Protein AF-A0A7S1WZY7-F1 (afdb_monomer)

Nearest PDB structures (foldseek):
  3mkq-assembly1_E  TM=3.659E-01  e=2.040E-01  Saccharomyces cerevisiae YJM789
  3mkq-assembly1_C  TM=3.667E-01  e=2.817E-01  Saccharomyces cerevisiae YJM789
  6rns-assembly1_B  TM=2.692E-01  e=1.958E+00  Homo sapiens
  6fvb-assembly1_A  TM=2.439E-01  e=3.407E+00  Saccharomyces cerevisiae S288C
  6rnq-assembly1_B  TM=2.725E-01  e=7.819E+00  Homo sapiens

Foldseek 3Di:
DQLVVLLVVLVVCVVVCVVDDLDPCQQVSLLSNLLSLLDPDRPPPDDDDDDDDDDDDDDPPDDPCPDNVNSLVVNLVSLDVQDDPPDDGSYDLVSQCVSCVVSVPLSSNLVSCVSVLVLVVNLVSCVVVVPLVVLLVSCLVQVDVVVVHNLVSLLVNLLSLLPDQDPPCLVSNLVSLVSCLVRVSDDLVSSCVSNVVHPNPDVVSNVVSCVVSVVVVVVVVVVVVVVVVVVVVVVVVVVVVVVVD

Sequence (245 aa):
DRPLALMLLCEFILNSSTSSHRTASEPLLYHTLMDLYLARELKDAAGPGNQNSEAVGASAAAMPGSSEATRREKALALLKSGWPTGEEPRYDSEHMLVLCRMNSFQAGLVFLYEQKRLYREVLGLYMAAEDYSGLIDACVRLGDASLGGDPQMWTEVLAYFAERPGSGCTTQLKEVLEHIEAGNLLPPLVVLQTLAKNPELKMGIVKDYIGRQLATSNASIQADRESIAKYQTETSKMRAEVAEL

pLDDT: mean 74.47, std 15.57, range [26.86, 94.75]

Structure (mmCIF, N/CA/C/O backbone):
data_AF-A0A7S1WZY7-F1
#
_entry.id   AF-A0A7S1WZY7-F1
#
loop_
_atom_site.group_PDB
_atom_site.id
_atom_site.type_symbol
_atom_site.label_atom_id
_atom_site.label_alt_id
_atom_site.label_comp_id
_atom_site.label_asym_id
_atom_site.label_entity_id
_atom_site.label_seq_id
_atom_site.pdbx_PDB_ins_code
_atom_site.Cartn_x
_atom_site.Cartn_y
_atom_site.Cartn_z
_atom_site.occupancy
_atom_site.B_iso_or_equiv
_atom_site.auth_seq_id
_atom_site.auth_comp_id
_atom_site.auth_asym_id
_atom_site.auth_atom_id
_atom_site.pdbx_PDB_model_num
ATOM 1 N N . ASP A 1 1 ? 20.918 6.336 -38.214 1.00 51.03 1 ASP A N 1
ATOM 2 C CA . ASP A 1 1 ? 21.768 5.622 -37.235 1.00 51.03 1 ASP A CA 1
ATOM 3 C C . ASP A 1 1 ? 22.504 6.577 -36.295 1.00 51.03 1 ASP A C 1
ATOM 5 O O . ASP A 1 1 ? 23.721 6.671 -36.359 1.00 51.03 1 ASP A O 1
ATOM 9 N N . ARG A 1 2 ? 21.756 7.336 -35.471 1.00 63.62 2 ARG A N 1
ATOM 10 C CA . ARG A 1 2 ? 22.274 8.147 -34.345 1.00 63.62 2 ARG A CA 1
ATOM 11 C C . ARG A 1 2 ? 21.205 8.275 -33.243 1.00 63.62 2 ARG A C 1
ATOM 13 O O . ARG A 1 2 ? 20.602 9.346 -33.118 1.00 63.62 2 ARG A O 1
ATOM 20 N N . PRO A 1 3 ? 20.876 7.203 -32.500 1.00 64.62 3 PRO A N 1
ATOM 21 C CA . PRO A 1 3 ? 19.849 7.234 -31.457 1.00 64.62 3 PRO A CA 1
ATOM 22 C C . PRO A 1 3 ? 20.111 8.290 -30.371 1.00 64.62 3 PRO A C 1
ATOM 24 O O . PRO A 1 3 ? 19.154 8.880 -29.877 1.00 64.62 3 PRO A O 1
ATOM 27 N N . LEU A 1 4 ? 21.371 8.625 -30.061 1.00 67.25 4 LEU A N 1
ATOM 28 C CA . LEU A 1 4 ? 21.688 9.720 -29.133 1.00 67.25 4 LEU A CA 1
ATOM 29 C C . LEU A 1 4 ? 21.305 11.106 -29.677 1.00 67.25 4 LEU A C 1
ATOM 31 O O . LEU A 1 4 ? 20.809 11.950 -28.933 1.00 67.25 4 LEU A O 1
ATOM 35 N N . ALA A 1 5 ? 21.504 11.345 -30.976 1.00 68.50 5 ALA A N 1
ATOM 36 C CA . ALA A 1 5 ? 21.117 12.607 -31.607 1.00 68.50 5 ALA A CA 1
ATOM 37 C C . ALA A 1 5 ? 19.591 12.743 -31.689 1.00 68.50 5 ALA A C 1
ATOM 39 O O . ALA A 1 5 ? 19.066 13.835 -31.492 1.00 68.50 5 ALA A O 1
ATOM 40 N N . LEU A 1 6 ? 18.888 11.630 -31.932 1.00 71.00 6 LEU A N 1
ATOM 41 C CA . LEU A 1 6 ? 17.429 11.587 -31.908 1.00 71.00 6 LEU A CA 1
ATOM 42 C C . LEU A 1 6 ? 16.892 11.841 -30.492 1.00 71.00 6 LEU A C 1
ATOM 44 O O . LEU A 1 6 ? 16.000 12.660 -30.332 1.00 71.00 6 LEU A O 1
ATOM 48 N N . MET A 1 7 ? 17.492 11.232 -29.464 1.00 72.06 7 MET A N 1
ATOM 49 C CA . MET A 1 7 ? 17.144 11.464 -28.057 1.00 72.06 7 MET A CA 1
ATOM 50 C C . MET A 1 7 ? 17.287 12.944 -27.667 1.00 72.06 7 MET A C 1
ATOM 52 O O . MET A 1 7 ? 16.350 13.525 -27.128 1.00 72.06 7 MET A O 1
ATOM 56 N N . LEU A 1 8 ? 18.418 13.580 -27.996 1.00 71.19 8 LEU A N 1
ATOM 57 C CA . LEU A 1 8 ? 18.648 15.005 -27.715 1.00 71.19 8 LEU A CA 1
ATOM 58 C C . LEU A 1 8 ? 17.713 15.922 -28.512 1.00 71.19 8 LEU A C 1
ATOM 60 O O . LEU A 1 8 ? 17.270 16.946 -27.999 1.00 71.19 8 LEU A O 1
ATOM 64 N N . LEU A 1 9 ? 17.393 15.557 -29.755 1.00 72.88 9 LEU A N 1
ATOM 65 C CA . LEU A 1 9 ? 16.431 16.287 -30.575 1.00 72.88 9 LEU A CA 1
ATOM 66 C C . LEU A 1 9 ? 15.020 16.188 -29.983 1.00 72.88 9 LEU A C 1
ATOM 68 O O . LEU A 1 9 ? 14.328 17.196 -29.900 1.00 72.88 9 LEU A O 1
ATOM 72 N N . CYS A 1 10 ? 14.612 15.008 -29.516 1.00 68.88 10 CYS A N 1
ATOM 73 C CA . CYS A 1 10 ? 13.329 14.814 -28.851 1.00 68.88 10 CYS A CA 1
ATOM 74 C C . CYS A 1 10 ? 13.249 15.573 -27.516 1.00 68.88 10 CYS A C 1
ATOM 76 O O . CYS A 1 10 ? 12.241 16.230 -27.262 1.00 68.88 10 CYS A O 1
ATOM 78 N N . GLU A 1 11 ? 14.315 15.554 -26.705 1.00 72.50 11 GLU A N 1
ATOM 79 C CA . GLU A 1 11 ? 14.433 16.369 -25.483 1.00 72.50 11 GLU A CA 1
ATOM 80 C C . GLU A 1 11 ? 14.329 17.874 -25.800 1.00 72.50 11 GLU A C 1
ATOM 82 O O . GLU A 1 11 ? 13.604 18.610 -25.127 1.00 72.50 11 GLU A O 1
ATOM 87 N N . PHE A 1 12 ? 15.014 18.338 -26.851 1.00 73.38 12 PHE A N 1
ATOM 88 C CA . PHE A 1 12 ? 14.986 19.737 -27.280 1.00 73.38 12 PHE A CA 1
ATOM 89 C C . PHE A 1 12 ? 13.598 20.160 -27.768 1.00 73.38 12 PHE A C 1
ATOM 91 O O . PHE A 1 12 ? 13.098 21.214 -27.367 1.00 73.38 12 PHE A O 1
ATOM 98 N N . ILE A 1 13 ? 12.950 19.322 -28.584 1.00 69.19 13 ILE A N 1
ATOM 99 C CA . ILE A 1 13 ? 11.600 19.581 -29.085 1.00 69.19 13 ILE A CA 1
ATOM 100 C C . ILE A 1 13 ? 10.625 19.655 -27.912 1.00 69.19 13 ILE A C 1
ATOM 102 O O . ILE A 1 13 ? 9.942 20.668 -27.811 1.00 69.19 13 ILE A O 1
ATOM 106 N N . LEU A 1 14 ? 10.638 18.686 -26.985 1.00 70.69 14 LEU A N 1
ATOM 107 C CA . LEU A 1 14 ? 9.771 18.692 -25.798 1.00 70.69 14 LEU A CA 1
ATOM 108 C C . LEU A 1 14 ? 9.930 19.957 -24.954 1.00 70.69 14 LEU A C 1
ATOM 110 O O . LEU A 1 14 ? 8.937 20.510 -24.491 1.00 70.69 14 LEU A O 1
ATOM 114 N N . ASN A 1 15 ? 11.164 20.428 -24.755 1.00 69.56 15 ASN A N 1
ATOM 115 C CA . ASN A 1 15 ? 11.420 21.632 -23.967 1.00 69.56 15 ASN A CA 1
ATOM 116 C C . ASN A 1 15 ? 10.933 22.899 -24.698 1.00 69.56 15 ASN A C 1
ATOM 118 O O . ASN A 1 15 ? 10.339 23.787 -24.088 1.00 69.56 15 ASN A O 1
ATOM 122 N N . SER A 1 16 ? 11.110 22.957 -26.022 1.00 63.41 16 SER A N 1
ATOM 123 C CA . SER A 1 16 ? 10.671 24.086 -26.855 1.00 63.41 16 SER A CA 1
ATOM 124 C C . SER A 1 16 ? 9.148 24.152 -27.070 1.00 63.41 16 SER A C 1
ATOM 126 O O . SER A 1 16 ? 8.576 25.245 -27.100 1.00 63.41 16 SER A O 1
ATOM 128 N N . SER A 1 17 ? 8.467 23.004 -27.149 1.00 54.66 17 SER A N 1
ATOM 129 C CA . SER A 1 17 ? 7.022 22.905 -27.395 1.00 54.66 17 SER A CA 1
ATOM 130 C C . SER A 1 17 ? 6.167 23.212 -26.164 1.00 54.66 17 SER A C 1
ATOM 132 O O . SER A 1 17 ? 4.970 23.450 -26.303 1.00 54.66 17 SER A O 1
ATOM 134 N N . THR A 1 18 ? 6.763 23.313 -24.968 1.00 52.59 18 THR A N 1
ATOM 135 C CA . THR A 1 18 ? 6.058 23.760 -23.747 1.00 52.59 18 THR A CA 1
ATOM 136 C C . THR A 1 18 ? 5.416 25.148 -23.877 1.00 52.59 18 THR A C 1
ATOM 138 O O . THR A 1 18 ? 4.540 25.489 -23.084 1.00 52.59 18 THR A O 1
ATOM 141 N N . SER A 1 19 ? 5.814 25.935 -24.883 1.00 47.53 19 SER A N 1
ATOM 142 C CA . SER A 1 19 ? 5.366 27.313 -25.089 1.00 47.53 19 SER A CA 1
ATOM 143 C C . SER A 1 19 ? 4.269 27.499 -26.148 1.00 47.53 19 SER A C 1
ATOM 145 O O . SER A 1 19 ? 3.739 28.604 -26.255 1.00 47.53 19 SER A O 1
ATOM 147 N N . SER A 1 20 ? 3.889 26.490 -26.947 1.00 47.03 20 SER A N 1
ATOM 148 C CA . SER A 1 20 ? 2.922 26.695 -28.045 1.00 47.03 20 SER A CA 1
ATOM 149 C C . SER A 1 20 ? 2.220 25.404 -28.502 1.00 47.03 20 SER A C 1
ATOM 151 O O . SER A 1 20 ? 2.796 24.632 -29.253 1.00 47.03 20 SER A O 1
ATOM 153 N N . HIS A 1 21 ? 0.947 25.250 -28.104 1.00 46.47 21 HIS A N 1
ATOM 154 C CA . HIS A 1 21 ? -0.075 24.288 -28.576 1.00 46.47 21 HIS A CA 1
ATOM 155 C C . HIS A 1 21 ? 0.219 22.774 -28.473 1.00 46.47 21 HIS A C 1
ATOM 157 O O . HIS A 1 21 ? 1.136 22.281 -29.113 1.00 46.47 21 HIS A O 1
ATOM 163 N N . ARG A 1 22 ? -0.682 22.023 -27.795 1.00 51.59 22 ARG A N 1
ATOM 164 C CA . ARG A 1 22 ? -0.777 20.5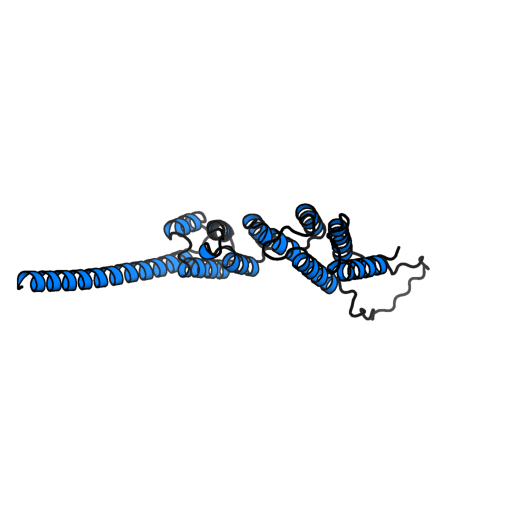44 -27.849 1.00 51.59 22 ARG A CA 1
ATOM 165 C C . ARG A 1 22 ? -0.797 20.089 -29.310 1.00 51.59 22 ARG A C 1
ATOM 167 O O . ARG A 1 22 ? -1.832 20.188 -29.973 1.00 51.59 22 ARG A O 1
ATOM 174 N N . THR A 1 23 ? 0.326 19.608 -29.825 1.00 55.41 23 THR A N 1
ATOM 175 C CA . THR A 1 23 ? 0.376 19.038 -31.176 1.00 55.41 23 THR A CA 1
ATOM 176 C C . THR A 1 23 ? 0.052 17.546 -31.125 1.00 55.41 23 THR A C 1
ATOM 178 O O . THR A 1 23 ? 0.440 16.846 -30.194 1.00 55.41 23 THR A O 1
ATOM 181 N N . ALA A 1 24 ? -0.620 17.014 -32.151 1.00 56.72 24 ALA A N 1
ATOM 182 C CA . ALA A 1 24 ? -0.947 15.582 -32.252 1.00 56.72 24 ALA A CA 1
ATOM 183 C C . ALA A 1 24 ? 0.289 14.649 -32.227 1.00 56.72 24 ALA A C 1
ATOM 185 O O . ALA A 1 24 ? 0.150 13.437 -32.089 1.00 56.72 24 ALA A O 1
ATOM 186 N N . SER A 1 25 ? 1.497 15.211 -32.355 1.00 63.66 25 SER A N 1
ATOM 187 C CA . SER A 1 25 ? 2.772 14.492 -32.334 1.00 63.66 25 SER A CA 1
ATOM 188 C C . SER A 1 25 ? 3.422 14.410 -30.947 1.00 63.66 25 SER A C 1
ATOM 190 O O . SER A 1 25 ? 4.396 13.674 -30.792 1.00 63.66 25 SER A O 1
ATOM 192 N N . GLU A 1 26 ? 2.918 15.137 -29.946 1.00 69.62 26 GLU A N 1
ATOM 193 C CA . GLU A 1 26 ? 3.416 15.070 -28.566 1.00 69.62 26 GLU A CA 1
ATOM 194 C C . GLU A 1 26 ? 3.399 13.655 -27.971 1.00 69.62 26 GLU A C 1
ATOM 196 O O . GLU A 1 26 ? 4.450 13.231 -27.488 1.00 69.62 26 GLU A O 1
ATOM 201 N N . PRO A 1 27 ? 2.304 12.869 -28.041 1.00 73.69 27 PRO A N 1
ATOM 202 C CA . PRO A 1 27 ? 2.296 11.527 -27.457 1.00 73.69 27 PRO A CA 1
ATOM 203 C C . PRO A 1 27 ? 3.332 10.602 -28.109 1.00 73.69 27 PRO A C 1
ATOM 205 O O . PRO A 1 27 ? 4.027 9.876 -27.402 1.00 73.69 27 PRO A O 1
ATOM 208 N N . LEU A 1 28 ? 3.520 10.695 -29.432 1.00 76.31 28 LEU A N 1
ATOM 209 C CA . LEU A 1 28 ? 4.545 9.931 -30.152 1.00 76.31 28 LEU A CA 1
ATOM 210 C C . LEU A 1 28 ? 5.963 10.325 -29.711 1.00 76.31 28 LEU A C 1
ATOM 212 O O . LEU A 1 28 ? 6.860 9.483 -29.672 1.00 76.31 28 LEU A O 1
ATOM 216 N N . LEU A 1 29 ? 6.181 11.595 -29.366 1.00 79.19 29 LEU A N 1
ATOM 217 C CA . LEU A 1 29 ? 7.469 12.076 -28.879 1.00 79.19 29 LEU A CA 1
ATOM 218 C C . LEU A 1 29 ? 7.808 11.495 -27.501 1.00 79.19 29 LEU A C 1
ATOM 220 O O . LEU A 1 29 ? 8.937 11.067 -27.276 1.00 79.19 29 LEU A O 1
ATOM 224 N N . TYR A 1 30 ? 6.818 11.409 -26.609 1.00 78.69 30 TYR A N 1
ATOM 225 C CA . TYR A 1 30 ? 6.971 10.717 -25.328 1.00 78.69 30 TYR A CA 1
ATOM 226 C C . TYR A 1 30 ? 7.230 9.217 -25.517 1.00 78.69 30 TYR A C 1
ATOM 228 O O . TYR A 1 30 ? 8.121 8.676 -24.866 1.00 78.69 30 TYR A O 1
ATOM 236 N N . HIS A 1 31 ? 6.502 8.551 -26.421 1.00 81.94 31 HIS A N 1
ATOM 237 C CA . HIS A 1 31 ? 6.668 7.116 -26.690 1.00 81.94 31 HIS A CA 1
ATOM 238 C C . HIS A 1 31 ? 8.054 6.788 -27.240 1.00 81.94 31 HIS A C 1
ATOM 240 O O . HIS A 1 31 ? 8.748 5.935 -26.696 1.00 81.94 31 HIS A O 1
ATOM 246 N N . THR A 1 32 ? 8.485 7.509 -28.276 1.00 81.62 32 THR A N 1
ATOM 247 C CA . THR A 1 32 ? 9.809 7.327 -28.889 1.00 81.62 32 THR A CA 1
ATOM 248 C C . THR A 1 32 ? 10.937 7.628 -27.909 1.00 81.62 32 THR A C 1
ATOM 250 O O . THR A 1 32 ? 11.902 6.872 -27.839 1.00 81.62 32 THR A O 1
ATOM 253 N N . LEU A 1 33 ? 10.818 8.690 -27.106 1.00 79.25 33 LEU A N 1
ATOM 254 C CA . LEU A 1 33 ? 11.829 9.024 -26.108 1.00 79.25 33 LEU A CA 1
ATOM 255 C C . LEU A 1 33 ? 11.881 7.986 -24.976 1.00 79.25 33 LEU A C 1
ATOM 257 O O . LEU A 1 33 ? 12.971 7.625 -24.534 1.00 79.25 33 LEU A O 1
ATOM 261 N N . MET A 1 34 ? 10.731 7.450 -24.555 1.00 80.12 34 MET A N 1
ATOM 262 C CA . MET A 1 34 ? 10.674 6.347 -23.594 1.00 80.12 34 MET A CA 1
ATOM 263 C C . MET A 1 34 ? 11.354 5.091 -24.137 1.00 80.12 34 MET A C 1
ATOM 265 O O . MET A 1 34 ? 12.158 4.482 -23.436 1.00 80.12 34 MET A O 1
ATOM 269 N N . ASP A 1 35 ? 11.082 4.731 -25.390 1.00 81.81 35 ASP A N 1
ATOM 270 C CA . ASP A 1 35 ? 11.685 3.568 -26.044 1.00 81.81 35 ASP A CA 1
ATOM 271 C C . ASP A 1 35 ? 13.212 3.736 -26.178 1.00 81.81 35 ASP A C 1
ATOM 273 O O . ASP A 1 35 ? 13.984 2.836 -25.849 1.00 81.81 35 ASP A O 1
ATOM 277 N N . LEU A 1 36 ? 13.681 4.942 -26.526 1.00 79.62 36 LEU A N 1
ATOM 278 C CA . LEU A 1 36 ? 15.110 5.278 -26.577 1.00 79.62 36 LEU A CA 1
ATOM 279 C C . LEU A 1 36 ? 15.790 5.255 -25.197 1.00 79.62 36 LEU A C 1
ATOM 281 O O . LEU A 1 36 ? 16.941 4.819 -25.086 1.00 79.62 36 LEU A O 1
ATOM 285 N N . TYR A 1 37 ? 15.112 5.707 -24.138 1.00 79.06 37 TYR A N 1
ATOM 286 C CA . TYR A 1 37 ? 15.658 5.643 -22.780 1.00 79.06 37 TYR A CA 1
ATOM 287 C C . TYR A 1 37 ? 15.688 4.220 -22.223 1.00 79.06 37 TYR A C 1
ATOM 289 O O . TYR A 1 37 ? 16.634 3.869 -21.512 1.00 79.06 37 TYR A O 1
ATOM 297 N N . LEU A 1 38 ? 14.679 3.408 -22.541 1.00 78.69 38 LEU A N 1
ATOM 298 C CA . LEU A 1 38 ? 14.575 2.022 -22.093 1.00 78.69 38 LEU A CA 1
ATOM 299 C C . LEU A 1 38 ? 15.386 1.042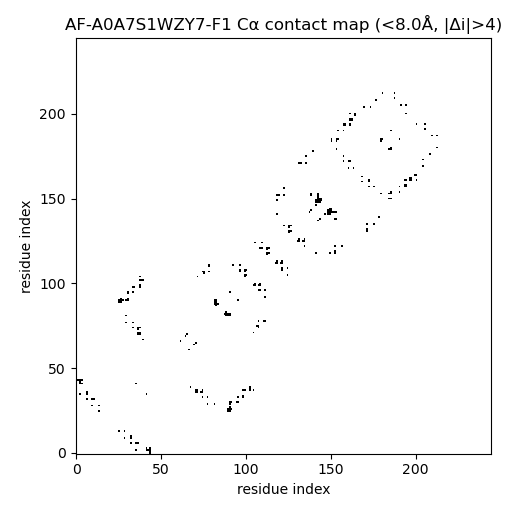 -22.954 1.00 78.69 38 LEU A C 1
ATOM 301 O O . LEU A 1 38 ? 15.622 -0.085 -22.517 1.00 78.69 38 LEU A O 1
ATOM 305 N N . ALA A 1 39 ? 15.869 1.468 -24.125 1.00 77.75 39 ALA A N 1
ATOM 306 C CA . ALA A 1 39 ? 16.666 0.645 -25.023 1.00 77.75 39 ALA A CA 1
ATOM 307 C C . ALA A 1 39 ? 17.911 0.047 -24.339 1.00 77.75 39 ALA A C 1
ATOM 309 O O . ALA A 1 39 ? 18.791 0.756 -23.828 1.00 77.75 39 ALA A O 1
ATOM 310 N N . ARG A 1 40 ? 18.016 -1.287 -24.409 1.00 63.09 40 ARG A N 1
ATOM 311 C CA . ARG A 1 40 ? 19.095 -2.091 -23.808 1.00 63.09 40 ARG A CA 1
ATOM 312 C C . ARG A 1 40 ? 20.482 -1.759 -24.372 1.00 63.09 40 ARG A C 1
ATOM 314 O O . ARG A 1 40 ? 21.462 -1.795 -23.638 1.00 63.09 40 ARG A O 1
ATOM 321 N N . GLU A 1 41 ? 20.560 -1.359 -25.641 1.00 59.28 41 GLU A N 1
ATOM 322 C CA . GLU A 1 41 ? 21.794 -0.925 -26.302 1.00 59.28 41 GLU A CA 1
ATOM 323 C C . GLU A 1 41 ? 21.532 0.311 -27.174 1.00 59.28 41 GLU A C 1
ATOM 325 O O . GLU A 1 41 ? 20.784 0.250 -28.149 1.00 59.28 41 GLU A O 1
ATOM 330 N N . LEU A 1 42 ? 22.189 1.431 -26.864 1.00 57.81 42 LEU A N 1
ATOM 331 C CA . LEU A 1 42 ? 22.308 2.561 -27.785 1.00 57.81 42 LEU A CA 1
ATOM 332 C C . LEU A 1 42 ? 23.509 2.272 -28.689 1.00 57.81 42 LEU A C 1
ATOM 334 O O . LEU A 1 42 ? 24.644 2.606 -28.351 1.00 57.81 42 LEU A O 1
ATOM 338 N N . LYS A 1 43 ? 23.291 1.566 -29.804 1.00 54.66 43 LYS A N 1
ATOM 339 C CA . LYS A 1 43 ? 24.357 1.288 -30.779 1.00 54.66 43 LYS A CA 1
ATOM 340 C C . LYS A 1 43 ? 24.771 2.575 -31.493 1.00 54.66 43 LYS A C 1
ATOM 342 O O . LYS A 1 43 ? 24.291 2.863 -32.580 1.00 54.66 43 LYS A O 1
ATOM 347 N N . ASP A 1 44 ? 25.697 3.306 -30.883 1.00 51.12 44 ASP A N 1
ATOM 348 C CA . ASP A 1 44 ? 26.460 4.385 -31.522 1.00 51.12 44 ASP A CA 1
ATOM 349 C C . ASP A 1 44 ? 27.973 4.068 -31.591 1.00 51.12 44 ASP A C 1
ATOM 351 O O . ASP A 1 44 ? 28.771 4.908 -31.997 1.00 51.12 44 ASP A O 1
ATOM 355 N N . ALA A 1 45 ? 28.396 2.842 -31.242 1.00 43.34 45 ALA A N 1
ATOM 356 C CA . ALA A 1 45 ? 29.814 2.465 -31.161 1.00 43.34 45 ALA A CA 1
ATOM 357 C C . ALA A 1 45 ? 30.150 1.084 -31.761 1.00 43.34 45 ALA A C 1
ATOM 359 O O . ALA A 1 45 ? 30.887 0.303 -31.167 1.00 43.34 45 ALA A O 1
ATOM 360 N N . ALA A 1 46 ? 29.643 0.776 -32.956 1.00 41.25 46 ALA A N 1
ATOM 361 C CA . ALA A 1 46 ? 30.200 -0.301 -33.778 1.00 41.25 46 ALA A CA 1
ATOM 362 C C . ALA A 1 46 ? 30.498 0.236 -35.183 1.00 41.25 46 ALA A C 1
ATOM 364 O O . ALA A 1 46 ? 29.709 0.080 -36.113 1.00 41.25 46 ALA A O 1
ATOM 365 N N . GLY A 1 47 ? 31.648 0.905 -35.322 1.00 38.56 47 GLY A N 1
ATOM 366 C CA . GLY A 1 47 ? 32.301 1.030 -36.626 1.00 38.56 47 GLY A CA 1
ATOM 367 C C . GLY A 1 47 ? 32.618 -0.365 -37.193 1.00 38.56 47 GLY A C 1
ATOM 368 O O . GLY A 1 47 ? 32.678 -1.331 -36.427 1.00 38.56 47 GLY A O 1
ATOM 369 N N . PRO A 1 48 ? 32.782 -0.503 -38.521 1.00 39.03 48 PRO A N 1
ATOM 370 C CA . PRO A 1 48 ? 32.897 -1.802 -39.169 1.00 39.03 48 PRO A CA 1
ATOM 371 C C . PRO A 1 48 ? 34.109 -2.556 -38.615 1.00 39.03 48 PRO A C 1
ATOM 373 O O . PRO A 1 48 ? 35.182 -1.981 -38.429 1.00 39.03 48 PRO A O 1
ATOM 376 N N . GLY A 1 49 ? 33.900 -3.836 -38.310 1.00 37.44 49 GLY A N 1
ATOM 377 C CA . GLY A 1 49 ? 34.879 -4.683 -37.648 1.00 37.44 49 GLY A CA 1
ATOM 378 C C . GLY A 1 49 ? 36.207 -4.727 -38.390 1.00 37.44 49 GLY A C 1
ATOM 379 O O . GLY A 1 49 ? 36.263 -5.132 -39.549 1.00 37.44 49 GLY A O 1
ATOM 380 N N . ASN A 1 50 ? 37.279 -4.379 -37.682 1.00 33.00 50 ASN A N 1
ATOM 381 C CA . ASN A 1 50 ? 38.610 -4.831 -38.037 1.00 33.00 50 ASN A CA 1
ATOM 382 C C . ASN A 1 50 ? 38.972 -5.952 -37.063 1.00 33.00 50 ASN A C 1
ATOM 384 O O . ASN A 1 50 ? 39.123 -5.737 -35.861 1.00 33.00 50 ASN A O 1
ATOM 388 N N . GLN A 1 51 ? 39.004 -7.169 -37.597 1.00 41.03 51 GLN A N 1
ATOM 389 C CA . GLN A 1 51 ? 39.457 -8.359 -36.898 1.00 41.03 51 GLN A CA 1
ATOM 390 C C . GLN A 1 51 ? 40.931 -8.154 -36.557 1.00 41.03 51 GLN A C 1
ATOM 392 O O . GLN A 1 51 ? 41.741 -8.023 -37.464 1.00 41.03 51 GLN A O 1
ATOM 397 N N . ASN A 1 52 ? 41.246 -8.074 -35.268 1.00 33.72 52 ASN A N 1
ATOM 398 C CA . ASN A 1 52 ? 42.470 -8.611 -34.682 1.00 33.72 52 ASN A CA 1
ATOM 399 C C . ASN A 1 52 ? 42.273 -8.642 -33.167 1.00 33.72 52 ASN A C 1
ATOM 401 O O . ASN A 1 52 ? 42.338 -7.627 -32.476 1.00 33.72 52 ASN A O 1
ATOM 405 N N . SER A 1 53 ? 41.960 -9.839 -32.675 1.00 40.00 53 SER A N 1
ATOM 406 C CA . SER A 1 53 ? 42.086 -10.186 -31.269 1.00 40.00 53 SER A CA 1
ATOM 407 C C . SER A 1 53 ? 43.537 -10.023 -30.850 1.00 40.00 53 SER A C 1
ATOM 409 O O . SER A 1 53 ? 44.390 -10.705 -31.398 1.00 40.00 53 SER A O 1
ATOM 411 N N . GLU A 1 54 ? 43.786 -9.207 -29.834 1.00 26.86 54 GLU A N 1
ATOM 412 C CA . GLU A 1 54 ? 44.773 -9.522 -28.808 1.00 26.86 54 GLU A CA 1
ATOM 413 C C . GLU A 1 54 ? 44.456 -8.732 -27.536 1.00 26.86 54 GLU A C 1
ATOM 415 O O . GLU A 1 54 ? 44.1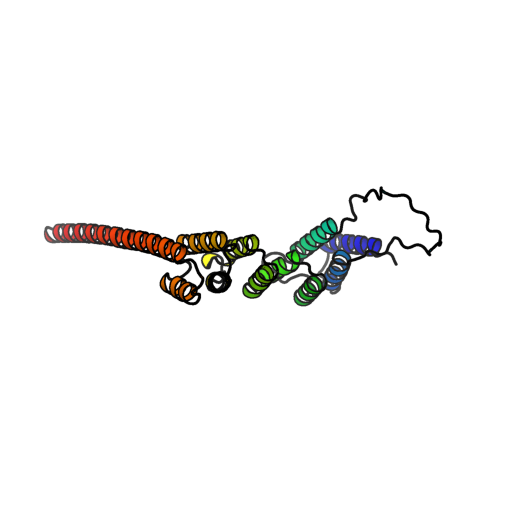00 -7.554 -27.555 1.00 26.86 54 GLU A O 1
ATOM 420 N N . ALA A 1 55 ? 44.466 -9.462 -26.428 1.00 37.66 55 ALA A N 1
ATOM 421 C CA . ALA A 1 55 ? 43.979 -9.047 -25.131 1.00 37.66 55 ALA A CA 1
ATOM 422 C C . ALA A 1 55 ? 44.888 -8.002 -24.478 1.00 37.66 55 ALA A C 1
ATOM 424 O O . ALA A 1 55 ? 46.061 -8.279 -24.253 1.00 37.66 55 ALA A O 1
ATOM 425 N N . VAL A 1 56 ? 44.317 -6.876 -24.041 1.00 28.61 56 VAL A N 1
ATOM 426 C CA . VAL A 1 56 ? 44.823 -6.114 -22.891 1.00 28.61 56 VAL A CA 1
ATOM 427 C C . VAL A 1 56 ? 43.629 -5.550 -22.125 1.00 28.61 56 VAL A C 1
ATOM 429 O O . VAL A 1 56 ? 42.697 -4.993 -22.702 1.00 28.61 56 VAL A O 1
ATOM 432 N N . GLY A 1 57 ? 43.636 -5.792 -20.816 1.00 28.00 57 GLY A N 1
ATOM 433 C CA . GLY A 1 57 ? 42.547 -5.494 -19.905 1.00 28.00 57 GLY A CA 1
ATOM 434 C C . GLY A 1 57 ? 42.319 -4.013 -19.609 1.00 28.00 57 GLY A C 1
ATOM 435 O O . GLY A 1 57 ? 43.106 -3.140 -19.952 1.00 28.00 57 GLY A O 1
ATOM 436 N N . ALA A 1 58 ? 41.210 -3.806 -18.896 1.00 35.62 58 ALA A N 1
ATOM 437 C CA . ALA A 1 58 ? 40.945 -2.726 -17.953 1.00 35.62 58 ALA A CA 1
ATOM 438 C C . ALA A 1 58 ? 41.356 -1.306 -18.379 1.00 35.62 58 ALA A C 1
ATOM 440 O O . ALA A 1 58 ? 42.437 -0.830 -18.056 1.00 35.62 58 ALA A O 1
ATOM 441 N N . SER A 1 59 ? 40.414 -0.590 -18.992 1.00 31.89 59 SER A N 1
ATOM 442 C CA . SER A 1 59 ? 39.897 0.692 -18.483 1.00 31.89 59 SER A CA 1
ATOM 443 C C . SER A 1 59 ? 39.024 1.321 -19.570 1.00 31.89 59 SER A C 1
ATOM 445 O O . SER A 1 59 ? 39.451 2.193 -20.324 1.00 31.89 59 SER A O 1
ATOM 447 N N . ALA A 1 60 ? 37.778 0.860 -19.675 1.00 31.23 60 ALA A N 1
ATOM 448 C CA . ALA A 1 60 ? 36.751 1.670 -20.310 1.00 31.23 60 ALA A CA 1
ATOM 449 C C . ALA A 1 60 ? 36.285 2.671 -19.251 1.00 31.23 60 ALA A C 1
ATOM 451 O O . ALA A 1 60 ? 35.402 2.375 -18.446 1.00 31.23 60 ALA A O 1
ATOM 452 N N . ALA A 1 61 ? 36.942 3.830 -19.210 1.00 28.55 61 ALA A N 1
ATOM 453 C CA . ALA A 1 61 ? 36.452 4.992 -18.490 1.00 28.55 61 ALA A CA 1
ATOM 454 C C . ALA A 1 61 ? 35.036 5.299 -18.998 1.00 28.55 61 ALA A C 1
ATOM 456 O O . ALA A 1 61 ? 34.845 5.834 -20.091 1.00 28.55 61 ALA A O 1
ATOM 457 N N . ALA A 1 62 ? 34.039 4.877 -18.224 1.00 32.94 62 ALA A N 1
ATOM 458 C CA . ALA A 1 62 ? 32.644 5.149 -18.495 1.00 32.94 62 ALA A CA 1
ATOM 459 C C . ALA A 1 62 ? 32.441 6.668 -18.465 1.00 32.94 62 ALA A C 1
ATOM 461 O O . ALA A 1 62 ? 32.592 7.313 -17.427 1.00 32.94 62 ALA A O 1
ATOM 462 N N . MET A 1 63 ? 32.119 7.239 -19.625 1.00 35.84 63 MET A N 1
ATOM 463 C CA . MET A 1 63 ? 31.658 8.619 -19.740 1.00 35.84 63 MET A CA 1
ATOM 464 C C . MET A 1 63 ? 30.488 8.852 -18.761 1.00 35.84 63 MET A C 1
ATOM 466 O O . MET A 1 63 ? 29.594 8.001 -18.694 1.00 35.84 63 MET A O 1
ATOM 470 N N . PRO A 1 64 ? 30.406 9.999 -18.058 1.00 39.00 64 PRO A N 1
ATOM 471 C CA . PRO A 1 64 ? 29.465 10.194 -16.944 1.00 39.00 64 PRO A CA 1
ATOM 472 C C . PRO A 1 64 ? 27.978 10.284 -17.348 1.00 39.00 64 PRO A C 1
ATOM 474 O O . PRO A 1 64 ? 27.130 10.527 -16.498 1.00 39.00 64 PRO A O 1
ATOM 477 N N . GLY A 1 65 ? 27.646 10.123 -18.635 1.00 45.84 65 GLY A N 1
ATOM 478 C CA . GLY A 1 65 ? 26.300 10.332 -19.189 1.00 45.84 65 GLY A CA 1
ATOM 479 C C . GLY A 1 65 ? 25.668 9.124 -19.891 1.00 45.84 65 GLY A C 1
ATOM 480 O O . GLY A 1 65 ? 24.592 9.268 -20.461 1.00 45.84 65 GLY A O 1
ATOM 481 N N . SER A 1 66 ? 26.308 7.948 -19.876 1.00 52.22 66 SER A N 1
ATOM 482 C CA . SER A 1 66 ? 25.854 6.749 -20.612 1.00 52.22 66 SER A CA 1
ATOM 483 C C . SER A 1 66 ? 25.501 5.560 -19.704 1.00 52.22 66 SER A C 1
ATOM 485 O O . SER A 1 66 ? 25.380 4.430 -20.181 1.00 52.22 66 SER A O 1
ATOM 487 N N . SER A 1 67 ? 25.343 5.767 -18.395 1.00 66.44 67 SER A N 1
ATOM 488 C CA . SER A 1 67 ? 24.896 4.679 -17.523 1.00 66.44 67 SER A CA 1
ATOM 489 C C . SER A 1 67 ? 23.408 4.410 -17.760 1.00 66.44 67 SER A C 1
ATOM 491 O O . SER A 1 67 ? 22.586 5.327 -17.767 1.00 66.44 67 SER A O 1
ATOM 493 N N . GLU A 1 68 ? 23.050 3.144 -17.971 1.00 69.69 68 GLU A N 1
ATOM 494 C CA . GLU A 1 68 ? 21.663 2.666 -18.077 1.00 69.69 68 GLU A CA 1
ATOM 495 C C . GLU A 1 68 ? 20.797 3.162 -16.905 1.00 69.69 68 GLU A C 1
ATOM 497 O O . GLU A 1 68 ? 19.628 3.494 -17.092 1.00 69.69 68 GLU A O 1
ATOM 502 N N . ALA A 1 69 ? 21.397 3.318 -15.720 1.00 76.88 69 ALA A N 1
ATOM 503 C CA . ALA A 1 69 ? 20.755 3.895 -14.543 1.00 76.88 69 ALA A CA 1
ATOM 504 C C . ALA A 1 69 ? 20.311 5.354 -14.758 1.00 76.88 69 ALA A C 1
ATOM 506 O O . ALA A 1 69 ? 19.154 5.682 -14.510 1.00 76.88 69 ALA A O 1
ATOM 507 N N . THR A 1 70 ? 21.182 6.214 -15.295 1.00 80.75 70 THR A N 1
ATOM 508 C CA . THR A 1 70 ? 20.864 7.625 -15.580 1.00 80.75 70 THR A CA 1
ATOM 509 C C . THR A 1 70 ? 19.779 7.748 -16.650 1.00 80.75 70 THR A C 1
ATOM 511 O O . THR A 1 70 ? 18.928 8.631 -16.583 1.00 80.75 70 THR A O 1
ATOM 514 N N . ARG A 1 71 ? 19.767 6.840 -17.636 1.00 79.25 71 ARG A N 1
ATOM 515 C CA . ARG A 1 71 ? 18.707 6.793 -18.657 1.00 79.25 71 ARG A CA 1
ATOM 516 C C . ARG A 1 71 ? 17.363 6.383 -18.063 1.00 79.25 71 ARG A C 1
ATOM 518 O O . ARG A 1 71 ? 16.358 7.023 -18.352 1.00 79.25 71 ARG A O 1
ATOM 525 N N . ARG A 1 72 ? 17.344 5.383 -17.178 1.00 82.69 72 ARG A N 1
ATOM 526 C CA . ARG A 1 72 ? 16.134 4.983 -16.442 1.00 82.69 72 ARG A CA 1
ATOM 527 C C . ARG A 1 72 ? 15.618 6.075 -15.506 1.00 82.69 72 ARG A C 1
ATOM 529 O O . ARG A 1 72 ? 14.410 6.251 -15.387 1.00 82.69 72 ARG A O 1
ATOM 536 N N . GLU A 1 73 ? 16.509 6.835 -14.881 1.00 83.62 73 GLU A N 1
ATOM 537 C CA . GLU A 1 73 ? 16.130 7.985 -14.058 1.00 83.62 73 GLU A CA 1
ATOM 538 C C . GLU A 1 73 ? 15.474 9.087 -14.902 1.00 83.62 73 GLU A C 1
ATOM 540 O O . GLU A 1 73 ? 14.399 9.579 -14.554 1.00 83.62 73 GLU A O 1
ATOM 545 N N . LYS A 1 74 ? 16.053 9.406 -16.067 1.00 82.25 74 LYS A N 1
ATOM 546 C CA . LYS A 1 74 ? 15.440 10.323 -17.040 1.00 82.25 74 LYS A CA 1
ATOM 547 C C . LYS A 1 74 ? 14.091 9.813 -17.554 1.00 82.25 74 LYS A C 1
ATOM 549 O O . LYS A 1 74 ? 13.156 10.601 -17.664 1.00 82.25 74 LYS A O 1
ATOM 554 N N . ALA A 1 75 ? 13.959 8.509 -17.801 1.00 83.62 75 ALA A N 1
ATOM 555 C CA . ALA A 1 75 ? 12.690 7.889 -18.185 1.00 83.62 75 ALA A CA 1
ATOM 556 C C . ALA A 1 75 ? 11.611 8.073 -17.105 1.00 83.62 75 ALA A C 1
ATOM 558 O O . ALA A 1 75 ? 10.469 8.414 -17.411 1.00 83.62 75 ALA A O 1
ATOM 559 N N . LEU A 1 76 ? 11.974 7.921 -15.827 1.00 83.62 76 LEU A N 1
ATOM 560 C CA . LEU A 1 76 ? 11.060 8.179 -14.715 1.00 83.62 76 LEU A CA 1
ATOM 561 C C . LEU A 1 76 ? 10.679 9.664 -14.619 1.00 83.62 76 LEU A C 1
ATOM 563 O O . LEU A 1 76 ? 9.517 9.990 -14.381 1.00 83.62 76 LEU A O 1
ATOM 567 N N . ALA A 1 77 ? 11.639 10.569 -14.814 1.00 83.88 77 ALA A N 1
ATOM 568 C CA . ALA A 1 77 ? 11.374 12.006 -14.832 1.00 83.88 77 ALA A CA 1
ATOM 569 C C . ALA A 1 77 ? 10.424 12.396 -15.979 1.00 83.88 77 ALA A C 1
ATOM 571 O O . ALA A 1 77 ? 9.537 13.227 -15.787 1.00 83.88 77 ALA A O 1
ATOM 572 N N . LEU A 1 78 ? 10.563 11.753 -17.141 1.00 82.44 78 LEU A N 1
ATOM 573 C CA . LEU A 1 78 ? 9.680 11.925 -18.292 1.00 82.44 78 LEU A CA 1
ATOM 574 C C . LEU A 1 78 ? 8.257 11.419 -18.019 1.00 82.44 78 LEU A C 1
ATOM 576 O O . LEU A 1 78 ? 7.288 12.102 -18.349 1.00 82.44 78 LEU A O 1
ATOM 580 N N . LEU A 1 79 ? 8.117 10.265 -17.364 1.00 82.62 79 LEU A N 1
ATOM 581 C CA . LEU A 1 79 ? 6.812 9.756 -16.933 1.00 82.62 79 LEU A CA 1
ATOM 582 C C . LEU A 1 79 ? 6.102 10.731 -15.984 1.00 82.62 79 LEU A C 1
ATOM 584 O O . LEU A 1 79 ? 4.907 10.977 -16.152 1.00 82.62 79 LEU A O 1
ATOM 588 N N . LYS A 1 80 ? 6.844 11.314 -15.033 1.00 82.06 80 LYS A N 1
ATOM 589 C CA . LYS A 1 80 ? 6.328 12.299 -14.069 1.00 82.06 80 LYS A CA 1
ATOM 590 C C . LYS A 1 80 ? 5.956 13.629 -14.722 1.0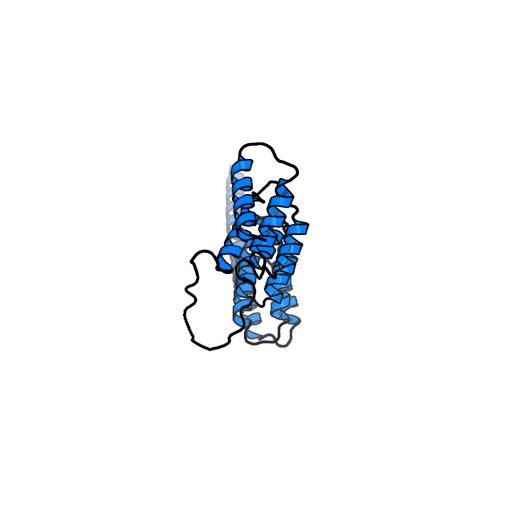0 82.06 80 LYS A C 1
ATOM 592 O O . LYS A 1 80 ? 4.928 14.201 -14.385 1.00 82.06 80 LYS A O 1
ATOM 597 N N . SER A 1 81 ? 6.765 14.128 -15.656 1.00 80.00 81 SER A N 1
ATOM 598 C CA . SER A 1 81 ? 6.484 15.399 -16.339 1.00 80.00 81 SER A CA 1
ATOM 599 C C . SER A 1 81 ? 5.322 15.295 -17.331 1.00 80.00 81 SER A C 1
ATOM 601 O O . SER A 1 81 ? 4.596 16.267 -17.533 1.00 80.00 81 SER A O 1
ATOM 603 N N . GLY A 1 82 ? 5.123 14.119 -17.934 1.00 73.50 82 GLY A N 1
ATOM 604 C CA . GLY A 1 82 ? 4.014 13.861 -18.851 1.00 73.50 82 GLY A CA 1
ATOM 605 C C . GLY A 1 82 ? 2.679 13.533 -18.169 1.00 73.50 82 GLY A C 1
ATOM 606 O O . GLY A 1 82 ? 1.658 13.531 -18.854 1.00 73.50 82 GLY A O 1
ATOM 607 N N . TRP A 1 83 ? 2.663 13.293 -16.852 1.00 75.69 83 TRP A N 1
ATOM 608 C CA . TRP A 1 83 ? 1.447 13.026 -16.071 1.00 75.69 83 TRP A CA 1
ATOM 609 C C . TRP A 1 83 ? 1.381 13.927 -14.827 1.00 75.69 83 TRP A C 1
ATOM 611 O O . TRP A 1 83 ? 1.738 13.496 -13.727 1.00 75.69 83 TRP A O 1
ATOM 621 N N . PRO A 1 84 ? 0.931 15.187 -14.969 1.00 72.00 84 PRO A N 1
ATOM 622 C CA . PRO A 1 84 ? 0.683 16.040 -13.816 1.00 72.00 84 PRO A CA 1
ATOM 623 C C . PRO A 1 84 ? -0.535 15.543 -13.021 1.00 72.00 84 PRO A C 1
ATOM 625 O O . PRO A 1 84 ? -1.543 15.118 -13.589 1.00 72.00 84 PRO A O 1
ATOM 628 N N . THR A 1 85 ? -0.439 15.591 -11.690 1.00 63.38 85 THR A N 1
ATOM 629 C CA . THR A 1 85 ? -1.487 15.140 -10.764 1.00 63.38 85 THR A CA 1
ATOM 630 C C . THR A 1 85 ? -2.796 15.896 -11.018 1.00 63.38 85 THR A C 1
ATOM 632 O O . THR A 1 85 ? -2.901 17.072 -10.681 1.00 63.38 85 THR A O 1
ATOM 635 N N . GLY A 1 86 ? -3.796 15.215 -11.587 1.00 62.44 86 GLY A N 1
ATOM 636 C CA . GLY A 1 86 ? -5.141 15.762 -11.814 1.00 62.44 86 GLY A CA 1
ATOM 637 C C . GLY A 1 86 ? -5.512 16.077 -13.269 1.00 62.44 86 GLY A C 1
ATOM 638 O O . GLY A 1 86 ? -6.657 16.454 -13.504 1.00 62.44 86 GLY A O 1
ATOM 639 N N . GLU A 1 87 ? -4.611 15.889 -14.240 1.00 71.44 87 GLU A N 1
ATOM 640 C CA . GLU A 1 87 ? -4.928 15.992 -15.676 1.00 71.44 87 GLU A CA 1
ATOM 641 C C . GLU A 1 87 ? -4.776 14.645 -16.399 1.00 71.44 87 GLU A C 1
ATOM 643 O O . GLU A 1 87 ? -4.147 13.709 -15.901 1.00 71.44 87 GLU A O 1
ATOM 648 N N . GLU A 1 88 ? -5.344 14.558 -17.605 1.00 70.50 88 GLU A N 1
ATOM 649 C CA . GLU A 1 88 ? -5.087 13.442 -18.513 1.00 70.50 88 GLU A CA 1
ATOM 650 C C . GLU A 1 88 ? -3.608 13.402 -18.926 1.00 70.50 88 GLU A C 1
ATOM 652 O O . GLU A 1 88 ? -3.004 14.455 -19.180 1.00 70.50 88 GLU A O 1
ATOM 657 N N . PRO A 1 89 ? -3.020 12.198 -19.036 1.00 78.06 89 PRO A N 1
ATOM 658 C CA . PRO A 1 89 ? -1.633 12.059 -19.438 1.00 78.06 89 PRO A CA 1
ATOM 659 C C . PRO A 1 89 ? -1.403 12.641 -20.831 1.00 78.06 89 PRO A C 1
ATOM 661 O O . PRO A 1 89 ? -2.201 12.474 -21.752 1.00 78.06 89 PRO A O 1
ATOM 664 N N . ARG A 1 90 ? -0.249 13.287 -21.007 1.00 73.31 90 ARG A N 1
ATOM 665 C CA . ARG A 1 90 ? 0.205 13.818 -22.306 1.00 73.31 90 ARG A CA 1
ATOM 666 C C . ARG A 1 90 ? 0.660 12.717 -23.273 1.00 73.31 90 ARG A C 1
ATOM 668 O O . ARG A 1 90 ? 1.000 12.995 -24.419 1.00 73.31 90 ARG A O 1
ATOM 675 N N . TYR A 1 91 ? 0.675 11.476 -22.802 1.00 78.00 91 TYR A N 1
ATOM 676 C CA . TYR A 1 91 ? 1.059 10.272 -23.522 1.00 78.00 91 TYR A CA 1
ATOM 677 C C . TYR A 1 91 ? -0.018 9.194 -23.372 1.00 78.00 91 TYR A C 1
ATOM 679 O O . TYR A 1 91 ? -0.780 9.188 -22.406 1.00 78.00 91 TYR A O 1
ATOM 687 N N . ASP A 1 92 ? -0.055 8.234 -24.296 1.00 82.44 92 ASP A N 1
ATOM 688 C CA . ASP A 1 92 ? -0.907 7.053 -24.124 1.00 82.44 92 ASP A CA 1
ATOM 689 C C . ASP A 1 92 ? -0.380 6.178 -22.975 1.00 82.44 92 ASP A C 1
ATOM 691 O O . ASP A 1 92 ? 0.702 5.589 -23.064 1.00 82.44 92 ASP A O 1
ATOM 695 N N . SER A 1 93 ? -1.157 6.115 -21.892 1.00 81.25 93 SER A N 1
ATOM 696 C CA . SER A 1 93 ? -0.836 5.349 -20.687 1.00 81.25 93 SER A CA 1
ATOM 697 C C . SER A 1 93 ? -0.693 3.844 -20.932 1.00 81.25 93 SER A C 1
ATOM 699 O O . SER A 1 93 ? 0.162 3.218 -20.308 1.00 81.25 93 SER A O 1
ATOM 701 N N . GLU A 1 94 ? -1.483 3.265 -21.844 1.00 83.12 94 GLU A N 1
ATOM 702 C CA . GLU A 1 94 ? -1.435 1.828 -22.145 1.00 83.12 94 GLU A CA 1
ATOM 703 C C . GLU A 1 94 ? -0.145 1.488 -22.887 1.00 83.12 94 GLU A C 1
ATOM 705 O O . GLU A 1 94 ? 0.559 0.538 -22.542 1.00 83.12 94 GLU A O 1
ATOM 710 N N . HIS A 1 95 ? 0.226 2.327 -23.854 1.00 83.25 95 HIS A N 1
ATOM 711 C CA . HIS A 1 95 ? 1.479 2.170 -24.579 1.00 83.25 95 HIS A CA 1
ATOM 712 C C . HIS A 1 95 ? 2.697 2.264 -23.645 1.00 83.25 95 HIS A C 1
ATOM 714 O O . HIS A 1 95 ? 3.598 1.428 -23.713 1.00 83.25 95 HIS A O 1
ATOM 720 N N . MET A 1 96 ? 2.709 3.227 -22.714 1.00 83.94 96 MET A N 1
ATOM 721 C CA . MET A 1 96 ? 3.803 3.358 -21.741 1.00 83.94 96 MET A CA 1
ATOM 722 C C . MET A 1 96 ? 3.888 2.158 -20.789 1.00 83.94 96 MET A C 1
ATOM 724 O O . MET A 1 96 ? 4.992 1.725 -20.459 1.00 83.94 96 MET A O 1
ATOM 728 N N . LEU A 1 97 ? 2.754 1.577 -20.382 1.00 85.19 97 LEU A N 1
ATOM 729 C CA . LEU A 1 97 ? 2.734 0.340 -19.593 1.00 85.19 97 LEU A CA 1
ATOM 730 C C . LEU A 1 97 ? 3.371 -0.825 -20.358 1.00 85.19 97 LEU A C 1
ATOM 732 O O . LEU A 1 97 ? 4.195 -1.552 -19.797 1.00 85.19 97 LEU A O 1
ATOM 736 N N . VAL A 1 98 ? 3.038 -0.979 -21.644 1.00 85.56 98 VAL A N 1
ATOM 737 C CA . VAL A 1 98 ? 3.627 -2.013 -22.508 1.00 85.56 98 VAL A CA 1
ATOM 738 C C . VAL A 1 98 ? 5.139 -1.816 -22.635 1.00 85.56 98 VAL A C 1
ATOM 740 O O . VAL A 1 98 ? 5.887 -2.767 -22.403 1.00 85.56 98 VAL A O 1
ATOM 743 N N . LEU A 1 99 ? 5.607 -0.592 -22.910 1.00 83.56 99 LEU A N 1
ATOM 744 C CA . LEU A 1 99 ? 7.040 -0.284 -23.014 1.00 83.56 99 LEU A CA 1
ATOM 745 C C . LEU A 1 99 ? 7.796 -0.581 -21.711 1.00 83.56 99 LEU A C 1
ATOM 747 O O . LEU A 1 99 ? 8.866 -1.200 -21.737 1.00 83.56 99 LEU A O 1
ATOM 751 N N . CYS A 1 100 ? 7.233 -0.194 -20.564 1.00 86.31 100 CYS A N 1
ATOM 752 C CA . CYS A 1 100 ? 7.817 -0.484 -19.257 1.00 86.31 100 CYS A CA 1
ATOM 753 C C . CYS A 1 100 ? 7.872 -1.995 -18.979 1.00 86.31 100 CYS A C 1
ATOM 755 O O . CYS A 1 100 ? 8.884 -2.487 -18.476 1.00 86.31 100 CYS A O 1
ATOM 757 N N . ARG A 1 101 ? 6.824 -2.749 -19.341 1.00 84.25 101 ARG A N 1
ATOM 758 C CA . ARG A 1 101 ? 6.763 -4.208 -19.155 1.00 84.25 101 ARG A CA 1
ATOM 759 C C . ARG A 1 101 ? 7.753 -4.946 -20.053 1.00 84.25 101 ARG A C 1
ATOM 761 O O . ARG A 1 101 ? 8.422 -5.859 -19.581 1.00 84.25 101 ARG A O 1
ATOM 768 N N . MET A 1 102 ? 7.880 -4.539 -21.315 1.00 84.69 102 MET A N 1
ATOM 769 C CA . MET A 1 102 ? 8.819 -5.139 -22.271 1.00 84.69 102 MET A CA 1
ATOM 770 C C . MET A 1 102 ? 10.283 -4.960 -21.852 1.00 84.69 102 MET A C 1
ATOM 772 O O . MET A 1 102 ? 11.100 -5.848 -22.085 1.00 84.69 102 MET A O 1
ATOM 776 N N . ASN A 1 103 ? 10.609 -3.838 -21.207 1.00 81.38 103 ASN A N 1
ATOM 777 C CA . ASN A 1 103 ? 11.969 -3.513 -20.772 1.00 81.38 103 ASN A CA 1
ATOM 778 C C . ASN A 1 103 ? 12.230 -3.804 -19.279 1.00 81.38 103 ASN A C 1
ATOM 780 O O . ASN A 1 103 ? 13.240 -3.351 -18.733 1.00 81.38 103 ASN A O 1
ATOM 784 N N . SER A 1 104 ? 11.330 -4.533 -18.605 1.00 81.62 104 SER A N 1
ATOM 785 C CA . SER A 1 104 ? 11.401 -4.858 -17.168 1.00 81.62 104 SER A CA 1
ATOM 786 C C . SER A 1 104 ? 11.633 -3.638 -16.259 1.00 81.62 104 SER A C 1
ATOM 788 O O . SER A 1 104 ? 12.319 -3.723 -15.238 1.00 81.62 104 SER A O 1
ATOM 790 N N . PHE A 1 105 ? 11.076 -2.480 -16.621 1.00 83.06 105 PHE A N 1
ATOM 791 C CA . PHE A 1 105 ? 11.267 -1.228 -15.893 1.00 83.06 105 PHE A CA 1
ATOM 792 C C . PHE A 1 105 ? 10.278 -1.096 -14.727 1.00 83.06 105 PHE A C 1
ATOM 794 O O . PHE A 1 105 ? 9.240 -0.443 -14.832 1.00 83.06 105 PHE A O 1
ATOM 801 N N . GLN A 1 106 ? 10.628 -1.708 -13.593 1.00 81.00 106 GLN A N 1
ATOM 802 C CA . GLN A 1 106 ? 9.773 -1.787 -12.400 1.00 81.00 106 GLN A CA 1
ATOM 803 C C . GLN A 1 106 ? 9.349 -0.415 -11.860 1.00 81.00 106 GLN A C 1
ATOM 805 O O . GLN A 1 106 ? 8.168 -0.189 -11.618 1.00 81.00 106 GLN A O 1
ATOM 810 N N . ALA A 1 107 ? 10.281 0.538 -11.744 1.00 82.62 107 ALA A N 1
ATOM 811 C CA . ALA A 1 107 ? 9.979 1.866 -11.201 1.00 82.62 107 ALA A CA 1
ATOM 812 C C . ALA A 1 107 ? 8.939 2.636 -12.039 1.00 82.62 107 ALA A C 1
ATOM 814 O O . ALA A 1 107 ? 8.092 3.335 -11.484 1.00 82.62 107 ALA A O 1
ATOM 815 N N . GLY A 1 108 ? 8.975 2.491 -13.369 1.00 83.44 108 GLY A N 1
ATOM 816 C CA . GLY A 1 108 ? 7.980 3.094 -14.258 1.00 83.44 108 GLY A CA 1
ATOM 817 C C . GLY A 1 108 ? 6.624 2.399 -14.193 1.00 83.44 108 GLY A C 1
ATOM 818 O O . GLY A 1 108 ? 5.601 3.078 -14.226 1.00 83.44 108 GLY A O 1
ATOM 819 N N . LEU A 1 109 ? 6.603 1.068 -14.051 1.00 84.50 109 LEU A N 1
ATOM 820 C CA . LEU A 1 109 ? 5.359 0.315 -13.871 1.00 84.50 109 LEU A CA 1
ATOM 821 C C . LEU A 1 109 ? 4.653 0.697 -12.568 1.00 84.50 109 LEU A C 1
ATOM 823 O O . LEU A 1 109 ? 3.462 0.988 -12.602 1.00 84.50 109 LEU A O 1
ATOM 827 N N . VAL A 1 110 ? 5.385 0.755 -11.449 1.00 84.81 110 VAL A N 1
ATOM 828 C CA . VAL A 1 110 ? 4.828 1.177 -10.154 1.00 84.81 110 VAL A CA 1
ATOM 829 C C . VAL A 1 110 ? 4.227 2.575 -10.270 1.00 84.81 110 VAL A C 1
ATOM 831 O O . VAL A 1 110 ? 3.070 2.760 -9.911 1.00 84.81 110 VAL A O 1
ATOM 834 N N . PHE A 1 111 ? 4.949 3.533 -10.863 1.00 84.62 111 PHE A N 1
ATOM 835 C CA . PHE A 1 111 ? 4.432 4.889 -11.059 1.00 84.62 111 PHE A CA 1
ATOM 836 C C . PHE A 1 111 ? 3.144 4.916 -11.898 1.00 84.62 111 PHE A C 1
ATOM 838 O O . PHE A 1 111 ? 2.166 5.552 -11.511 1.00 84.62 111 PHE A O 1
ATOM 845 N N . LEU A 1 112 ? 3.118 4.216 -13.036 1.00 84.69 112 LEU A N 1
ATOM 846 C CA . LEU A 1 112 ? 1.942 4.179 -13.908 1.00 84.69 112 LEU A CA 1
ATOM 847 C C . LEU A 1 112 ? 0.742 3.511 -13.224 1.00 84.69 112 LEU A C 1
ATOM 849 O O . LEU A 1 112 ? -0.379 4.004 -13.339 1.00 84.69 112 LEU A O 1
ATOM 853 N N . TYR A 1 113 ? 0.957 2.420 -12.487 1.00 86.44 113 TYR A N 1
ATOM 854 C CA . TYR A 1 113 ? -0.115 1.753 -11.752 1.00 86.44 113 TYR A CA 1
ATOM 855 C C . TYR A 1 113 ? -0.620 2.575 -10.561 1.00 86.44 113 TYR A C 1
ATOM 857 O O . TYR A 1 113 ? -1.831 2.608 -10.339 1.00 86.44 113 TYR A O 1
ATOM 865 N N . GLU A 1 114 ? 0.257 3.294 -9.851 1.00 83.38 114 GLU A N 1
ATOM 866 C CA . GLU A 1 114 ? -0.127 4.240 -8.795 1.00 83.38 114 GLU A CA 1
ATOM 867 C C . GLU A 1 114 ? -1.025 5.357 -9.356 1.00 83.38 114 GLU A C 1
ATOM 869 O O . GLU A 1 114 ? -2.098 5.612 -8.808 1.00 83.38 114 GLU A O 1
ATOM 874 N N . GLN A 1 115 ? -0.654 5.965 -10.492 1.00 81.69 115 GLN A N 1
ATOM 875 C CA . GLN A 1 115 ? -1.463 7.016 -11.131 1.00 81.69 115 GLN A CA 1
ATOM 876 C C . GLN A 1 115 ? -2.819 6.501 -11.630 1.00 81.69 115 GLN A C 1
ATOM 878 O O . GLN A 1 115 ? -3.834 7.185 -11.500 1.00 81.69 115 GLN A O 1
ATOM 883 N N . LYS A 1 116 ? -2.863 5.273 -12.162 1.00 81.25 116 LYS A N 1
ATOM 884 C CA . LYS A 1 116 ? -4.111 4.628 -12.605 1.00 81.25 116 LYS A CA 1
ATOM 885 C C . LYS A 1 116 ? -4.928 4.017 -11.462 1.00 81.25 116 LYS A C 1
ATOM 887 O O . LYS A 1 116 ? -5.994 3.470 -11.730 1.00 81.25 116 LYS A O 1
ATOM 892 N N . ARG A 1 117 ? -4.452 4.103 -10.211 1.00 78.62 117 ARG A N 1
ATOM 893 C CA . ARG A 1 117 ? -5.062 3.483 -9.018 1.00 78.62 117 ARG A CA 1
ATOM 894 C C . ARG A 1 117 ? -5.262 1.967 -9.150 1.00 78.62 117 ARG A C 1
ATOM 896 O O . ARG A 1 117 ? -6.184 1.394 -8.576 1.00 78.62 117 ARG A O 1
ATOM 903 N N . LEU A 1 118 ? -4.395 1.300 -9.910 1.00 84.31 118 LEU A N 1
ATOM 904 C CA . LEU A 1 118 ? -4.418 -0.153 -10.094 1.00 84.31 118 LEU A CA 1
ATOM 905 C C . LEU A 1 118 ? -3.595 -0.832 -8.999 1.00 84.31 118 LEU A C 1
ATOM 907 O O . LEU A 1 118 ? -2.546 -1.423 -9.245 1.00 84.31 118 LEU A O 1
ATOM 911 N N . TYR A 1 119 ? -4.082 -0.728 -7.767 1.00 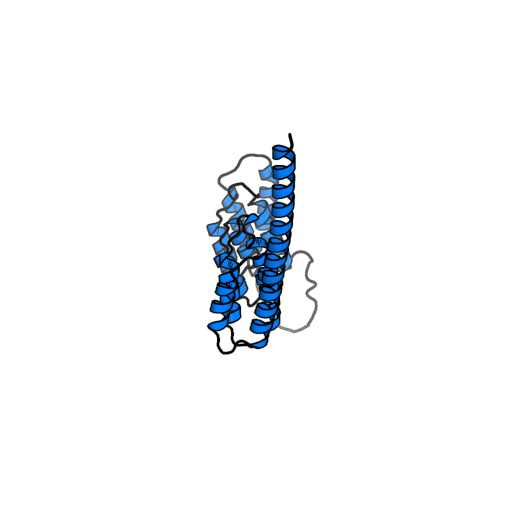83.31 119 TYR A N 1
ATOM 912 C CA . TYR A 1 119 ? -3.348 -1.139 -6.574 1.00 83.31 119 TYR A CA 1
ATOM 913 C C . TYR A 1 119 ? -2.985 -2.627 -6.549 1.00 83.31 119 TYR A C 1
ATOM 915 O O . TYR A 1 119 ? -1.867 -2.986 -6.188 1.00 83.31 119 TYR A O 1
ATOM 923 N N . ARG A 1 120 ? -3.891 -3.495 -7.006 1.00 83.75 120 ARG A N 1
ATOM 924 C CA . ARG A 1 120 ? -3.662 -4.944 -7.075 1.00 83.75 120 ARG A CA 1
ATOM 925 C C . ARG A 1 120 ? -2.483 -5.320 -7.978 1.00 83.75 120 ARG A C 1
ATOM 927 O O . ARG A 1 120 ? -1.711 -6.216 -7.647 1.00 83.75 120 ARG A O 1
ATOM 934 N N . GLU A 1 121 ? -2.307 -4.609 -9.090 1.00 84.31 121 GLU A N 1
ATOM 935 C CA . GLU A 1 121 ? -1.179 -4.839 -10.001 1.00 84.31 121 GLU A CA 1
ATOM 936 C C . GLU A 1 121 ? 0.144 -4.372 -9.378 1.00 84.31 121 GLU A C 1
ATOM 938 O O . GLU A 1 121 ? 1.158 -5.055 -9.519 1.00 84.31 121 GLU A O 1
ATOM 943 N N .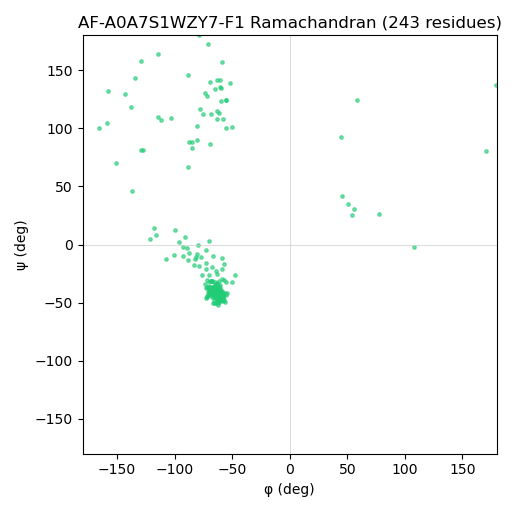 VAL A 1 122 ? 0.135 -3.268 -8.614 1.00 85.56 122 VAL A N 1
ATOM 944 C CA . VAL A 1 122 ? 1.308 -2.820 -7.836 1.00 85.56 122 VAL A CA 1
ATOM 945 C C . VAL A 1 122 ? 1.747 -3.907 -6.858 1.00 85.56 122 VAL A C 1
ATOM 947 O O . VAL A 1 122 ? 2.926 -4.260 -6.829 1.00 85.56 122 VAL A O 1
ATOM 950 N N . LEU A 1 123 ? 0.806 -4.482 -6.100 1.00 85.38 123 LEU A N 1
ATOM 951 C CA . LEU A 1 123 ? 1.102 -5.594 -5.193 1.00 85.38 123 LEU A CA 1
ATOM 952 C C . LEU A 1 123 ? 1.685 -6.782 -5.960 1.00 85.38 123 LEU A C 1
ATOM 954 O O . LEU A 1 123 ? 2.701 -7.333 -5.549 1.00 85.38 123 LEU A O 1
ATOM 958 N N . GLY A 1 124 ? 1.082 -7.143 -7.096 1.00 85.19 124 GLY A N 1
ATOM 959 C CA . GLY A 1 124 ? 1.556 -8.220 -7.963 1.00 85.19 124 GLY A CA 1
ATOM 960 C C . GLY A 1 124 ? 3.016 -8.057 -8.391 1.00 85.19 124 GLY A C 1
ATOM 961 O O . GLY A 1 124 ? 3.769 -9.030 -8.357 1.00 85.19 124 GLY A O 1
ATOM 962 N N . LEU A 1 125 ? 3.442 -6.836 -8.732 1.00 85.25 125 LEU A N 1
ATOM 963 C CA . LEU A 1 125 ? 4.835 -6.550 -9.087 1.00 85.25 125 LEU A CA 1
ATOM 964 C C . LEU A 1 125 ? 5.794 -6.771 -7.917 1.00 85.25 125 LEU A C 1
ATOM 966 O O . LEU A 1 125 ? 6.797 -7.466 -8.077 1.00 85.25 125 LEU A O 1
ATOM 970 N N . TYR A 1 126 ? 5.487 -6.206 -6.748 1.00 85.06 126 TYR A N 1
ATOM 971 C CA . TYR A 1 126 ? 6.331 -6.354 -5.560 1.00 85.06 126 TYR A CA 1
ATOM 972 C C . TYR A 1 126 ? 6.372 -7.807 -5.068 1.00 85.06 126 TYR A C 1
ATOM 974 O O . TYR A 1 126 ? 7.438 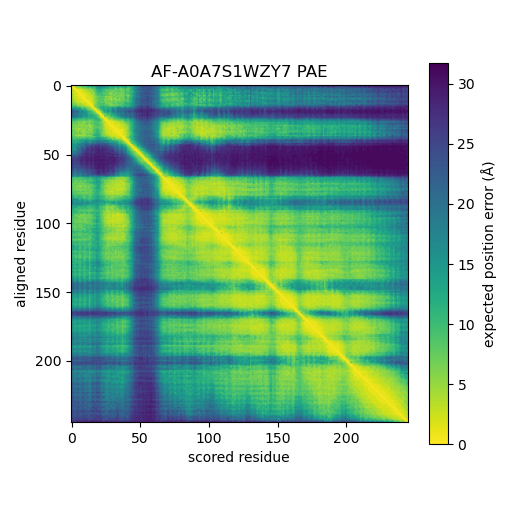-8.308 -4.712 1.00 85.06 126 TYR A O 1
ATOM 982 N N . MET A 1 127 ? 5.240 -8.518 -5.123 1.00 84.56 127 MET A N 1
ATOM 983 C CA . MET A 1 127 ? 5.163 -9.945 -4.800 1.00 84.56 127 MET A CA 1
ATOM 984 C C . MET A 1 127 ? 5.990 -10.796 -5.773 1.00 84.56 127 MET A C 1
ATOM 986 O O . MET A 1 127 ? 6.705 -11.694 -5.331 1.00 84.56 127 MET A O 1
ATOM 990 N N . ALA A 1 128 ? 5.946 -10.503 -7.078 1.00 84.31 128 ALA A N 1
ATOM 991 C CA . ALA A 1 128 ? 6.747 -11.199 -8.087 1.00 84.31 128 ALA A CA 1
ATOM 992 C C . ALA A 1 128 ? 8.252 -10.899 -7.971 1.00 84.31 128 ALA A C 1
ATOM 994 O O . ALA A 1 128 ? 9.072 -11.760 -8.282 1.00 84.31 128 ALA A O 1
ATOM 995 N N . ALA A 1 129 ? 8.613 -9.693 -7.525 1.00 82.12 129 ALA A N 1
ATOM 996 C CA . ALA A 1 129 ? 9.995 -9.289 -7.272 1.00 82.12 129 ALA A CA 1
ATOM 997 C C . ALA A 1 129 ? 10.546 -9.782 -5.919 1.00 82.12 129 ALA A C 1
ATOM 999 O O . ALA A 1 129 ? 11.736 -9.617 -5.664 1.00 82.12 129 ALA A O 1
ATOM 1000 N N . GLU A 1 130 ? 9.697 -10.361 -5.061 1.00 81.75 130 GLU A N 1
ATOM 1001 C CA . GLU A 1 130 ? 10.007 -10.743 -3.673 1.00 81.75 130 GLU A CA 1
ATOM 1002 C C . GLU A 1 130 ? 10.575 -9.592 -2.812 1.00 81.75 130 GLU A C 1
ATOM 1004 O O . GLU A 1 130 ? 11.259 -9.820 -1.814 1.00 81.75 130 GLU A O 1
ATOM 1009 N N . ASP A 1 131 ? 10.257 -8.342 -3.165 1.00 84.25 131 ASP A N 1
ATOM 1010 C CA . ASP A 1 131 ? 10.635 -7.154 -2.395 1.00 84.25 131 ASP A CA 1
ATOM 1011 C C . ASP A 1 131 ? 9.579 -6.865 -1.323 1.00 84.25 131 ASP A C 1
ATOM 1013 O O . ASP A 1 131 ? 8.606 -6.135 -1.532 1.00 84.25 131 ASP A O 1
ATOM 1017 N N . TYR A 1 132 ? 9.770 -7.477 -0.154 1.00 84.62 132 TYR A N 1
ATOM 1018 C CA . TYR A 1 132 ? 8.843 -7.353 0.969 1.00 84.62 132 TYR A CA 1
ATOM 1019 C C . TYR A 1 132 ? 8.854 -5.960 1.613 1.00 84.62 132 TYR A C 1
ATOM 1021 O O . TYR A 1 132 ? 7.814 -5.511 2.084 1.00 84.62 132 TYR A O 1
ATOM 1029 N N . SER A 1 133 ? 9.999 -5.270 1.621 1.00 83.88 133 SER A N 1
ATOM 1030 C CA . SER A 1 133 ? 10.111 -3.901 2.146 1.00 83.88 133 SER A CA 1
ATOM 1031 C C . SER A 1 133 ? 9.320 -2.911 1.297 1.00 83.88 133 SER A C 1
ATOM 1033 O O . SER A 1 133 ? 8.476 -2.183 1.816 1.00 83.88 133 SER A O 1
ATOM 1035 N N . GLY A 1 134 ? 9.529 -2.942 -0.023 1.00 83.38 134 GLY A N 1
ATOM 1036 C CA . GLY A 1 134 ? 8.814 -2.071 -0.950 1.00 83.38 134 GLY A CA 1
ATOM 1037 C C . GLY A 1 134 ? 7.308 -2.340 -0.964 1.00 83.38 134 GLY A C 1
ATOM 1038 O O . GLY A 1 134 ? 6.524 -1.400 -1.094 1.00 83.38 134 GLY A O 1
ATOM 1039 N N . LEU A 1 135 ? 6.900 -3.599 -0.761 1.00 85.56 135 LEU A N 1
ATOM 1040 C CA . LEU A 1 135 ? 5.495 -3.992 -0.635 1.00 85.56 135 LEU A CA 1
ATOM 1041 C C . LEU A 1 135 ? 4.816 -3.331 0.573 1.00 85.56 135 LEU A C 1
ATOM 1043 O O . LEU A 1 135 ? 3.716 -2.796 0.428 1.00 85.56 135 LEU A O 1
ATOM 1047 N N . ILE A 1 136 ? 5.458 -3.360 1.748 1.00 84.38 136 ILE A N 1
ATOM 1048 C CA . ILE A 1 136 ? 4.915 -2.763 2.978 1.00 84.38 136 ILE A CA 1
ATOM 1049 C C . ILE A 1 136 ? 4.824 -1.247 2.819 1.00 84.38 136 ILE A C 1
ATOM 1051 O O . ILE A 1 136 ? 3.753 -0.681 3.032 1.00 84.38 136 ILE A O 1
ATOM 1055 N N . ASP A 1 137 ? 5.890 -0.602 2.341 1.00 84.94 137 ASP A N 1
ATOM 1056 C CA . ASP A 1 137 ? 5.896 0.842 2.093 1.00 84.94 137 ASP A CA 1
ATOM 1057 C C . ASP A 1 137 ? 4.798 1.256 1.103 1.00 84.94 137 ASP A C 1
ATOM 1059 O O . ASP A 1 137 ? 4.112 2.260 1.304 1.00 84.94 137 ASP A O 1
ATOM 1063 N N . ALA A 1 138 ? 4.599 0.483 0.031 1.00 82.69 138 ALA A N 1
ATOM 1064 C CA . ALA A 1 138 ? 3.530 0.727 -0.932 1.00 82.69 138 ALA A CA 1
ATOM 1065 C C . ALA A 1 138 ? 2.141 0.567 -0.294 1.00 82.69 138 ALA A C 1
ATOM 1067 O O . ALA A 1 138 ? 1.269 1.397 -0.541 1.00 82.69 138 ALA A O 1
ATOM 1068 N N . CYS A 1 139 ? 1.934 -0.436 0.565 1.00 83.75 139 CYS A N 1
ATOM 1069 C CA . CYS A 1 139 ? 0.675 -0.611 1.297 1.00 83.75 139 CYS A CA 1
ATOM 1070 C C . CYS A 1 139 ? 0.412 0.519 2.291 1.00 83.75 139 CYS A C 1
ATOM 1072 O O . CYS A 1 139 ? -0.724 0.961 2.417 1.00 83.75 139 CYS A O 1
ATOM 1074 N N . VAL A 1 140 ? 1.442 1.031 2.965 1.00 83.12 140 VAL A N 1
ATOM 1075 C CA . VAL A 1 140 ? 1.299 2.179 3.870 1.00 83.12 140 VAL A CA 1
ATOM 1076 C C . VAL A 1 140 ? 0.928 3.441 3.089 1.00 83.12 140 VAL A C 1
ATOM 1078 O O . VAL A 1 140 ? 0.040 4.178 3.509 1.00 83.12 140 VAL A O 1
ATOM 1081 N N . ARG A 1 141 ? 1.549 3.681 1.926 1.00 80.00 141 ARG A N 1
ATOM 1082 C CA . ARG A 1 141 ? 1.237 4.854 1.089 1.00 80.00 141 ARG A CA 1
ATOM 1083 C C . ARG A 1 141 ? -0.134 4.775 0.414 1.00 80.00 141 ARG A C 1
ATOM 1085 O O . ARG A 1 141 ? -0.799 5.798 0.283 1.00 80.00 141 ARG A O 1
ATOM 1092 N N . LEU A 1 142 ? -0.514 3.597 -0.080 1.00 77.06 142 LEU A N 1
ATOM 1093 C CA . LEU A 1 142 ? -1.662 3.409 -0.981 1.00 77.06 142 LEU A CA 1
ATOM 1094 C C . LEU A 1 142 ? -2.865 2.736 -0.311 1.00 77.06 142 LEU A C 1
ATOM 1096 O O . LEU A 1 142 ? -3.945 2.719 -0.891 1.00 77.06 142 LEU A O 1
ATOM 1100 N N . GLY A 1 143 ? -2.693 2.167 0.881 1.00 69.75 143 GLY A N 1
ATOM 1101 C CA . GLY A 1 143 ? -3.731 1.433 1.605 1.00 69.75 143 GLY A CA 1
ATOM 1102 C C . GLY A 1 143 ? -4.542 2.283 2.583 1.00 69.75 143 GLY A C 1
ATOM 1103 O O . GLY A 1 143 ? -5.460 1.760 3.210 1.00 69.75 143 GLY A O 1
ATOM 1104 N N . ASP A 1 144 ? -4.226 3.571 2.739 1.00 69.94 144 ASP A N 1
ATOM 1105 C CA . ASP A 1 144 ? -5.006 4.472 3.587 1.00 69.94 144 ASP A CA 1
ATOM 1106 C C . ASP A 1 144 ? -6.323 4.857 2.892 1.00 69.94 144 ASP A C 1
ATOM 1108 O O . ASP A 1 144 ? -6.352 5.577 1.886 1.00 69.94 144 ASP A O 1
ATOM 1112 N N . ALA A 1 145 ? -7.438 4.380 3.450 1.00 62.12 145 ALA A N 1
ATOM 1113 C CA . ALA A 1 145 ? -8.782 4.671 2.958 1.00 62.12 145 ALA A CA 1
ATOM 1114 C C . ALA A 1 145 ? -9.095 6.177 2.955 1.00 62.12 145 ALA A C 1
ATOM 1116 O O . ALA A 1 145 ? -9.859 6.642 2.108 1.00 62.12 145 ALA A O 1
ATOM 1117 N N . SER A 1 146 ? -8.492 6.953 3.865 1.00 59.94 146 SER A N 1
ATOM 1118 C CA . SER A 1 146 ? -8.701 8.404 3.949 1.00 59.94 146 SER A CA 1
ATOM 1119 C C . SER A 1 146 ? -8.078 9.162 2.770 1.00 59.94 146 SER A C 1
ATOM 1121 O O . SER A 1 146 ? -8.587 10.207 2.364 1.00 59.94 146 SER A O 1
ATOM 1123 N N . LEU A 1 147 ? -7.037 8.592 2.156 1.00 60.91 147 LEU A N 1
ATOM 1124 C CA . LEU A 1 147 ? -6.372 9.096 0.951 1.00 60.91 147 LEU A CA 1
ATOM 1125 C C . LEU A 1 147 ? -6.989 8.522 -0.344 1.00 60.91 147 LEU A C 1
ATOM 1127 O O . LEU A 1 147 ? -6.497 8.774 -1.447 1.00 60.91 147 LEU A O 1
ATOM 1131 N N . GLY A 1 148 ? -8.098 7.779 -0.229 1.00 62.31 148 GLY A N 1
ATOM 1132 C CA . GLY A 1 148 ? -8.773 7.120 -1.347 1.00 62.31 148 GLY A CA 1
ATOM 1133 C C . GLY A 1 148 ? -8.077 5.841 -1.817 1.00 62.31 148 GLY A C 1
ATOM 1134 O O . GLY A 1 148 ? -8.181 5.505 -2.999 1.00 62.31 148 GLY A O 1
ATOM 1135 N N . GLY A 1 149 ? -7.342 5.189 -0.912 1.00 70.31 149 GLY A N 1
ATOM 1136 C CA . GLY A 1 149 ? -6.738 3.873 -1.088 1.00 70.31 149 GLY A CA 1
ATOM 1137 C C . GLY A 1 149 ? -7.716 2.710 -0.912 1.00 70.31 149 GLY A C 1
ATOM 1138 O O . GLY A 1 149 ? -8.898 2.913 -0.626 1.00 70.31 149 GLY A O 1
ATOM 1139 N N . ASP A 1 150 ? -7.213 1.482 -1.065 1.00 74.56 150 ASP A N 1
ATOM 1140 C CA . ASP A 1 150 ? -8.011 0.255 -0.941 1.00 74.56 150 ASP A CA 1
ATOM 1141 C C . ASP A 1 150 ? -7.576 -0.601 0.271 1.00 74.56 150 ASP A C 1
ATOM 1143 O O . ASP A 1 150 ? -6.512 -1.228 0.241 1.00 74.56 150 ASP A O 1
ATOM 1147 N N . PRO A 1 151 ? -8.401 -0.700 1.334 1.00 73.19 151 PRO A N 1
ATOM 1148 C CA . PRO A 1 151 ? -8.139 -1.575 2.480 1.00 73.19 151 PRO A CA 1
ATOM 1149 C C . PRO A 1 151 ? -8.004 -3.062 2.124 1.00 73.19 151 PRO A C 1
ATOM 1151 O O . PRO A 1 151 ? -7.410 -3.824 2.892 1.00 73.19 151 PRO A O 1
ATOM 1154 N N . GLN A 1 152 ? -8.530 -3.502 0.972 1.00 79.62 152 GLN A N 1
ATOM 1155 C CA . GLN A 1 152 ? -8.374 -4.886 0.515 1.00 79.62 152 GLN A CA 1
ATOM 1156 C C . GLN A 1 152 ? -6.907 -5.248 0.256 1.00 79.62 152 GLN A C 1
ATOM 1158 O O . GLN A 1 152 ? -6.540 -6.411 0.428 1.00 79.62 152 GLN A O 1
ATOM 1163 N N . MET A 1 153 ? -6.046 -4.264 -0.037 1.00 83.56 153 MET A N 1
ATOM 1164 C CA . MET A 1 153 ? -4.604 -4.475 -0.206 1.00 83.56 153 MET A CA 1
ATOM 1165 C C . MET A 1 153 ? -3.976 -5.148 1.018 1.00 83.56 153 MET A C 1
ATOM 1167 O O . MET A 1 153 ? -3.215 -6.102 0.880 1.00 83.56 153 MET A O 1
ATOM 1171 N N . TRP A 1 154 ? -4.348 -4.710 2.225 1.00 85.12 154 TRP A N 1
ATOM 1172 C CA . TRP A 1 154 ? -3.849 -5.296 3.471 1.00 85.12 154 TRP A CA 1
ATOM 1173 C C . TRP A 1 154 ? -4.292 -6.745 3.645 1.00 85.12 154 TRP A C 1
ATOM 1175 O O . TRP A 1 154 ? -3.549 -7.550 4.199 1.00 85.12 154 TRP A O 1
ATOM 1185 N N . THR A 1 155 ? -5.478 -7.094 3.142 1.00 84.81 155 THR A N 1
ATOM 1186 C CA . THR A 1 155 ? -5.980 -8.472 3.191 1.00 84.81 155 THR A CA 1
ATOM 1187 C C . THR A 1 155 ? -5.209 -9.366 2.223 1.00 84.81 155 THR A C 1
ATOM 1189 O O . THR A 1 155 ? -4.801 -10.458 2.611 1.00 84.81 155 THR A O 1
ATOM 1192 N N . GLU A 1 156 ? -4.970 -8.904 0.991 1.00 85.50 156 GLU A N 1
ATOM 1193 C CA . GLU A 1 156 ? -4.189 -9.643 -0.010 1.00 85.50 156 GLU A CA 1
ATOM 1194 C C . GLU A 1 156 ? -2.740 -9.847 0.447 1.00 85.50 156 GLU A C 1
ATOM 1196 O O . GLU A 1 156 ? -2.227 -10.965 0.402 1.00 85.50 156 GLU A O 1
ATOM 1201 N N . VAL A 1 157 ? -2.100 -8.797 0.967 1.00 86.44 157 VAL A N 1
ATOM 1202 C CA . VAL A 1 157 ? -0.722 -8.866 1.470 1.00 86.44 157 VAL A CA 1
ATOM 1203 C C . VAL A 1 157 ? -0.614 -9.754 2.704 1.00 86.44 157 VAL A C 1
ATOM 1205 O O . VAL A 1 157 ? 0.300 -10.575 2.791 1.00 86.44 157 VAL A O 1
ATOM 1208 N N . LEU A 1 158 ? -1.565 -9.661 3.637 1.00 85.19 158 LEU A N 1
ATOM 1209 C CA . LEU A 1 158 ? -1.616 -10.560 4.787 1.00 85.19 158 LEU A CA 1
ATOM 1210 C C . LEU A 1 158 ? -1.795 -12.018 4.349 1.00 85.19 158 LEU A C 1
ATOM 1212 O O . LEU A 1 158 ? -1.105 -12.888 4.873 1.00 85.19 158 LEU A O 1
ATOM 1216 N N . ALA A 1 159 ? -2.697 -12.291 3.402 1.00 84.06 159 ALA A N 1
ATOM 1217 C CA . ALA A 1 159 ? -2.908 -13.635 2.870 1.00 84.06 159 ALA A CA 1
ATOM 1218 C C . ALA A 1 159 ? -1.635 -14.178 2.211 1.00 84.06 159 ALA A C 1
ATOM 1220 O O . ALA A 1 159 ? -1.221 -15.295 2.513 1.00 84.06 159 ALA A O 1
ATOM 1221 N N . TYR A 1 160 ? -0.959 -13.358 1.407 1.00 84.56 160 TYR A N 1
ATOM 1222 C CA . TYR A 1 160 ? 0.301 -13.713 0.764 1.00 84.56 160 TYR A CA 1
ATOM 1223 C C . TYR A 1 160 ? 1.408 -14.057 1.772 1.00 84.56 160 TYR A C 1
ATOM 1225 O O . TYR A 1 160 ? 2.062 -15.094 1.649 1.00 84.56 160 TYR A O 1
ATOM 1233 N N . PHE A 1 161 ? 1.601 -13.230 2.805 1.00 81.44 161 PHE A N 1
ATOM 1234 C CA . PHE A 1 161 ? 2.575 -13.525 3.860 1.00 81.44 161 PHE A CA 1
ATOM 1235 C C . PHE A 1 161 ? 2.175 -14.728 4.713 1.00 81.44 161 PHE A C 1
ATOM 1237 O O . PHE A 1 161 ? 3.048 -15.443 5.203 1.00 81.44 161 PHE A O 1
ATOM 1244 N N . ALA A 1 162 ? 0.875 -14.958 4.897 1.00 78.31 162 ALA A N 1
ATOM 1245 C CA . ALA A 1 162 ? 0.378 -16.099 5.643 1.00 78.31 162 ALA A CA 1
ATOM 1246 C C . ALA A 1 162 ? 0.609 -17.417 4.885 1.00 78.31 162 ALA A C 1
ATOM 1248 O O . ALA A 1 162 ? 0.967 -18.410 5.513 1.00 78.31 162 ALA A O 1
ATOM 1249 N N . GLU A 1 163 ? 0.410 -17.430 3.562 1.00 78.56 163 GLU A N 1
ATOM 1250 C CA . GLU A 1 163 ? 0.532 -18.615 2.699 1.00 78.56 163 GLU A CA 1
ATOM 1251 C C . GLU A 1 163 ? 1.978 -19.063 2.464 1.00 78.56 163 GLU A C 1
ATOM 1253 O O . GLU A 1 163 ? 2.204 -20.220 2.114 1.00 78.56 163 GLU A O 1
ATOM 1258 N N . ARG A 1 164 ? 2.972 -18.186 2.657 1.00 73.56 164 ARG A N 1
ATOM 1259 C CA . ARG A 1 164 ? 4.384 -18.526 2.437 1.00 73.56 164 ARG A CA 1
ATOM 1260 C C . ARG A 1 164 ? 4.958 -19.349 3.608 1.00 73.56 164 ARG A C 1
ATOM 1262 O O . ARG A 1 164 ? 5.115 -18.822 4.713 1.00 73.56 164 ARG A O 1
ATOM 1269 N N . PRO A 1 165 ? 5.386 -20.606 3.376 1.00 55.28 165 PRO A N 1
ATOM 1270 C CA . PRO A 1 165 ? 6.053 -21.410 4.390 1.00 55.28 165 PRO A CA 1
ATOM 1271 C C . PRO A 1 165 ? 7.533 -21.010 4.473 1.00 55.28 165 PRO A C 1
ATOM 1273 O O . PRO A 1 165 ? 8.345 -21.359 3.617 1.00 55.28 165 PRO A O 1
ATOM 1276 N N . GLY A 1 166 ? 7.916 -20.228 5.484 1.00 56.00 166 GLY A N 1
ATOM 1277 C CA . GLY A 1 166 ? 9.321 -19.853 5.649 1.00 56.00 166 GLY A CA 1
ATOM 1278 C C . GLY A 1 166 ? 9.613 -18.947 6.839 1.00 56.00 166 GLY A C 1
ATOM 1279 O O . GLY A 1 166 ? 8.932 -17.958 7.093 1.00 56.00 166 GLY A O 1
ATOM 1280 N N . SER A 1 167 ? 10.699 -19.241 7.557 1.00 56.66 167 SER A N 1
ATOM 1281 C CA . SER A 1 167 ? 11.156 -18.471 8.723 1.00 56.66 167 SER A CA 1
ATOM 1282 C C . SER A 1 167 ? 11.640 -17.051 8.405 1.00 56.66 167 SER A C 1
ATOM 1284 O O . SER A 1 167 ? 11.891 -16.296 9.338 1.00 56.66 167 SER A O 1
ATOM 1286 N N . GLY A 1 168 ? 11.804 -16.698 7.127 1.00 62.19 168 GLY A N 1
ATOM 1287 C CA . GLY A 1 168 ? 12.327 -15.401 6.689 1.00 62.19 168 GLY A CA 1
ATOM 1288 C C . GLY A 1 168 ? 11.298 -14.269 6.635 1.00 62.19 168 GLY A C 1
ATOM 1289 O O . GLY A 1 168 ? 11.707 -13.118 6.641 1.00 62.19 168 GLY A O 1
ATOM 1290 N N . CYS A 1 169 ? 9.995 -14.579 6.619 1.00 67.44 169 CYS A N 1
ATOM 1291 C CA . CYS A 1 169 ? 8.919 -13.581 6.497 1.00 67.44 169 CYS A CA 1
ATOM 1292 C C . CYS A 1 169 ? 8.324 -13.147 7.849 1.00 67.44 169 CYS A C 1
ATOM 1294 O O . CYS A 1 169 ? 7.376 -12.368 7.897 1.00 67.44 169 CYS A O 1
ATOM 1296 N N . THR A 1 170 ? 8.839 -13.660 8.972 1.00 74.75 170 THR A N 1
ATOM 1297 C CA . THR A 1 170 ? 8.243 -13.412 10.296 1.00 74.75 170 THR A CA 1
ATOM 1298 C C . THR A 1 170 ? 8.371 -11.963 10.751 1.00 74.75 170 THR A C 1
ATOM 1300 O O . THR A 1 170 ? 7.511 -11.479 11.481 1.00 74.75 170 THR A O 1
ATOM 1303 N N . THR A 1 171 ? 9.440 -11.278 10.340 1.00 81.50 171 THR A N 1
ATOM 1304 C CA . THR A 1 171 ? 9.672 -9.869 10.684 1.00 81.50 171 THR A CA 1
ATOM 1305 C C . THR A 1 171 ? 8.709 -8.971 9.916 1.00 81.50 171 THR A C 1
ATOM 1307 O O . THR A 1 171 ? 8.038 -8.142 10.518 1.00 81.50 171 THR A O 1
ATOM 1310 N N . GLN A 1 172 ? 8.567 -9.217 8.616 1.00 82.75 172 GLN A N 1
ATOM 1311 C CA . GLN A 1 172 ? 7.684 -8.483 7.713 1.00 82.75 172 GLN A CA 1
ATOM 1312 C C . GLN A 1 172 ? 6.217 -8.719 8.068 1.00 82.75 172 GLN A C 1
ATOM 1314 O O . GLN A 1 172 ? 5.432 -7.782 8.115 1.00 82.75 172 GLN A O 1
ATOM 1319 N N . LEU A 1 173 ? 5.847 -9.956 8.420 1.00 82.94 173 LEU A N 1
ATOM 1320 C CA . LEU A 1 173 ? 4.506 -10.253 8.917 1.00 82.94 173 LEU A CA 1
ATOM 1321 C C . LEU A 1 173 ? 4.200 -9.490 10.213 1.00 82.94 173 LEU A C 1
ATOM 1323 O O . LEU A 1 173 ? 3.090 -8.995 10.384 1.00 82.94 173 LEU A O 1
ATOM 1327 N N . LYS A 1 174 ? 5.169 -9.389 11.131 1.00 83.38 174 LYS A N 1
ATOM 1328 C CA . LYS A 1 174 ? 4.996 -8.631 12.375 1.00 83.38 174 LYS A CA 1
ATOM 1329 C C . LYS A 1 174 ? 4.803 -7.139 12.094 1.00 83.38 174 LYS A C 1
ATOM 1331 O O . LYS A 1 174 ? 3.892 -6.551 12.661 1.00 83.38 174 LYS A O 1
ATOM 1336 N N . GLU A 1 175 ? 5.606 -6.570 11.204 1.00 85.75 175 GLU A N 1
ATOM 1337 C CA . GLU A 1 175 ? 5.500 -5.174 10.768 1.00 85.75 175 GLU A CA 1
ATOM 1338 C C . GLU A 1 175 ? 4.139 -4.886 10.112 1.00 85.75 175 GLU A C 1
ATOM 1340 O O . GLU A 1 175 ? 3.446 -3.948 10.499 1.00 85.75 175 GLU A O 1
ATOM 1345 N N . VAL A 1 176 ? 3.679 -5.759 9.209 1.00 85.50 176 VAL A N 1
ATOM 1346 C CA . VAL A 1 176 ? 2.335 -5.672 8.608 1.00 85.50 176 VAL A CA 1
ATOM 1347 C C . VAL A 1 176 ? 1.241 -5.705 9.679 1.00 85.50 176 VAL A C 1
ATOM 1349 O O . VAL A 1 176 ? 0.314 -4.898 9.634 1.00 85.50 176 VAL A O 1
ATOM 1352 N N . LEU A 1 177 ? 1.342 -6.603 10.664 1.00 83.00 177 LEU A N 1
ATOM 1353 C CA . LEU A 1 177 ? 0.375 -6.684 11.763 1.00 83.00 177 LEU A CA 1
ATOM 1354 C C . LEU A 1 177 ? 0.384 -5.431 12.649 1.00 83.00 177 LEU A C 1
ATOM 1356 O O . LEU A 1 177 ? -0.685 -5.005 13.079 1.00 83.00 177 LEU A O 1
ATOM 1360 N N . GLU A 1 178 ? 1.550 -4.833 12.899 1.00 85.69 178 GLU A N 1
ATOM 1361 C CA . GLU A 1 178 ? 1.680 -3.574 13.646 1.00 85.69 178 GLU A CA 1
ATOM 1362 C C . GLU A 1 178 ? 1.034 -2.400 12.894 1.00 85.69 178 GLU A C 1
ATOM 1364 O O . GLU A 1 178 ? 0.307 -1.614 13.501 1.00 85.69 178 GLU A O 1
ATOM 1369 N N . HIS A 1 179 ? 1.209 -2.313 11.572 1.00 83.75 179 HIS A N 1
ATOM 1370 C CA . HIS A 1 179 ? 0.534 -1.299 10.754 1.00 83.75 179 HIS A CA 1
ATOM 1371 C C . HIS A 1 179 ? -0.988 -1.482 10.719 1.00 83.75 179 HIS A C 1
ATOM 1373 O O . HIS A 1 179 ? -1.730 -0.503 10.836 1.00 83.75 179 HIS A O 1
ATOM 1379 N N . ILE A 1 180 ? -1.465 -2.727 10.608 1.00 82.69 180 ILE A N 1
ATOM 1380 C CA . ILE A 1 180 ? -2.898 -3.043 10.666 1.00 82.69 180 ILE A CA 1
ATOM 1381 C C . ILE A 1 180 ? -3.482 -2.673 12.036 1.00 82.69 180 ILE A C 1
ATOM 1383 O O . ILE A 1 180 ? -4.578 -2.115 12.089 1.00 82.69 180 ILE A O 1
ATOM 1387 N N . GLU A 1 181 ? -2.764 -2.968 13.126 1.00 80.50 181 GLU A N 1
ATOM 1388 C CA . GLU A 1 181 ? -3.157 -2.628 14.500 1.00 80.50 181 GLU A CA 1
ATOM 1389 C C . GLU A 1 181 ? -3.225 -1.106 14.697 1.00 80.50 181 GLU A C 1
ATOM 1391 O O . GLU A 1 181 ? -4.241 -0.595 15.167 1.00 80.50 181 GLU A O 1
ATOM 1396 N N . ALA A 1 182 ? -2.195 -0.368 14.269 1.00 80.81 182 ALA A N 1
ATOM 1397 C CA . ALA A 1 182 ? -2.128 1.086 14.417 1.00 80.81 182 ALA A CA 1
ATOM 1398 C C . ALA A 1 182 ? -3.215 1.825 13.620 1.00 80.81 182 ALA A C 1
ATOM 1400 O O . ALA A 1 182 ? -3.784 2.800 14.110 1.00 80.81 182 ALA A O 1
ATOM 1401 N N . GLY A 1 183 ? -3.512 1.366 12.401 1.00 75.31 183 GLY A N 1
ATOM 1402 C CA . GLY A 1 183 ? -4.538 1.973 11.552 1.00 75.31 183 GLY A CA 1
ATOM 1403 C C . GLY A 1 183 ? -5.947 1.404 11.746 1.00 75.31 183 GLY A C 1
ATOM 1404 O O . GLY A 1 183 ? -6.870 1.870 11.085 1.00 75.31 183 GLY A O 1
ATOM 1405 N N . ASN A 1 184 ? -6.124 0.387 12.603 1.00 74.88 184 ASN A N 1
ATOM 1406 C CA . ASN A 1 184 ? -7.359 -0.403 12.725 1.00 74.88 184 ASN A CA 1
ATOM 1407 C C . ASN A 1 184 ? -7.934 -0.809 11.348 1.00 74.88 184 ASN A C 1
ATOM 1409 O O . ASN A 1 184 ? -9.136 -0.710 11.091 1.00 74.88 184 ASN A O 1
ATOM 1413 N N . LEU A 1 185 ? -7.040 -1.211 10.436 1.00 78.44 185 LEU A N 1
ATOM 1414 C CA . LEU A 1 185 ? -7.330 -1.327 9.000 1.00 78.44 185 LEU A CA 1
ATOM 1415 C C . LEU A 1 185 ? -8.153 -2.571 8.667 1.00 78.44 185 LEU A C 1
ATOM 1417 O O . LEU A 1 185 ? -8.875 -2.590 7.672 1.00 78.44 185 LEU A O 1
ATOM 1421 N N . LEU A 1 186 ? -8.045 -3.613 9.496 1.00 80.69 186 LEU A N 1
ATOM 1422 C CA . LEU A 1 186 ? -8.758 -4.872 9.326 1.00 80.69 186 LEU A CA 1
ATOM 1423 C C . LEU A 1 186 ? -9.375 -5.339 10.647 1.00 80.69 186 LEU A C 1
ATOM 1425 O O . LEU A 1 186 ? -8.736 -5.242 11.697 1.00 80.69 186 LEU A O 1
ATOM 1429 N N . PRO A 1 187 ? -10.578 -5.941 10.607 1.00 82.50 187 PRO A N 1
ATOM 1430 C CA . PRO A 1 187 ? -11.150 -6.581 11.778 1.00 82.50 187 PRO A CA 1
ATOM 1431 C C . PRO A 1 187 ? -10.241 -7.717 12.278 1.00 82.50 187 PRO A C 1
ATOM 1433 O O . PRO A 1 187 ? -9.844 -8.571 11.475 1.00 82.50 187 PRO A O 1
ATOM 1436 N N . PRO A 1 188 ? -9.990 -7.830 13.595 1.00 81.44 188 PRO A N 1
ATOM 1437 C CA . PRO A 1 188 ? -9.119 -8.869 14.152 1.00 81.44 188 PRO A CA 1
ATOM 1438 C C . PRO A 1 188 ? -9.544 -10.290 13.769 1.00 81.44 188 PRO A C 1
ATOM 1440 O O . PRO A 1 188 ? -8.709 -11.168 13.577 1.00 81.44 188 PRO A O 1
ATOM 1443 N N . LEU A 1 189 ? -10.850 -10.516 13.603 1.00 82.25 189 LEU A N 1
ATOM 1444 C CA . LEU A 1 189 ? -11.390 -11.803 13.171 1.00 82.25 189 LEU A CA 1
ATOM 1445 C C . LEU A 1 189 ? -10.931 -12.185 11.755 1.00 82.25 189 LEU A C 1
ATOM 1447 O O . LEU A 1 189 ? -10.597 -13.343 11.519 1.00 82.25 189 LEU A O 1
ATOM 1451 N N . VAL A 1 190 ? -10.884 -11.220 10.832 1.00 83.50 190 VAL A N 1
ATOM 1452 C CA . VAL A 1 190 ? -10.430 -11.437 9.448 1.00 83.50 190 VAL A CA 1
ATOM 1453 C C . VAL A 1 190 ? -8.944 -11.768 9.439 1.00 83.50 190 VAL A C 1
ATOM 1455 O O . VAL A 1 190 ? -8.528 -12.728 8.789 1.00 83.50 190 VAL A O 1
ATOM 1458 N N . VAL A 1 191 ? -8.152 -11.032 10.222 1.00 84.38 191 VAL A N 1
ATOM 1459 C CA . VAL A 1 191 ? -6.719 -11.297 10.390 1.00 84.38 191 VAL A CA 1
ATOM 1460 C C . VAL A 1 191 ? -6.503 -12.721 10.907 1.00 84.38 191 VAL A C 1
ATOM 1462 O O . VAL A 1 191 ? -5.742 -13.491 10.323 1.00 84.38 191 VAL A O 1
ATOM 1465 N N . LEU A 1 192 ? -7.250 -13.119 11.940 1.00 81.75 192 LEU A N 1
ATOM 1466 C CA . LEU A 1 192 ? -7.161 -14.456 12.522 1.00 81.75 192 LEU A CA 1
ATOM 1467 C C . LEU A 1 192 ? -7.579 -15.562 11.571 1.00 81.75 192 LEU A C 1
ATOM 1469 O O . LEU A 1 192 ? -6.883 -16.567 11.481 1.00 81.75 192 LEU A O 1
ATOM 1473 N N . GLN A 1 193 ? -8.683 -15.390 10.851 1.00 82.75 193 GLN A N 1
ATOM 1474 C CA . GLN A 1 193 ? -9.127 -16.376 9.874 1.00 82.75 193 GLN A CA 1
ATOM 1475 C C . GLN A 1 193 ? -8.095 -16.552 8.755 1.00 82.75 193 GLN A C 1
ATOM 1477 O O . GLN A 1 193 ? -7.897 -17.664 8.275 1.00 82.75 193 GLN A O 1
ATOM 1482 N N . THR A 1 194 ? -7.425 -15.472 8.357 1.00 82.38 194 THR A N 1
ATOM 1483 C CA . THR A 1 194 ? -6.402 -15.493 7.305 1.00 82.38 194 THR A CA 1
ATOM 1484 C C . THR A 1 194 ? -5.130 -16.192 7.782 1.00 82.38 194 THR A C 1
ATOM 1486 O O . THR A 1 194 ? -4.613 -17.062 7.086 1.00 82.38 194 THR A O 1
ATOM 1489 N N . LEU A 1 195 ? -4.678 -15.902 9.005 1.00 79.25 195 LEU A N 1
ATOM 1490 C CA . LEU A 1 195 ? -3.529 -16.573 9.622 1.00 79.25 195 LEU A CA 1
ATOM 1491 C C . LEU A 1 195 ? -3.822 -18.048 9.948 1.00 79.25 195 LEU A C 1
ATOM 1493 O O . LEU A 1 195 ? -2.960 -18.902 9.774 1.00 79.25 195 LEU A O 1
ATOM 1497 N N . ALA A 1 196 ? -5.042 -18.380 10.373 1.00 79.12 196 ALA A N 1
ATOM 1498 C CA . ALA A 1 196 ? -5.429 -19.746 10.733 1.00 79.12 196 ALA A CA 1
ATOM 1499 C C . ALA A 1 196 ? -5.458 -20.719 9.543 1.00 79.12 196 ALA A C 1
ATOM 1501 O O . ALA A 1 196 ? -5.402 -21.929 9.752 1.00 79.12 196 ALA A O 1
ATOM 1502 N N . LYS A 1 197 ? -5.535 -20.217 8.302 1.00 77.50 197 LYS A N 1
ATOM 1503 C CA . LYS A 1 197 ? -5.484 -21.056 7.092 1.00 77.50 197 LYS A CA 1
ATOM 1504 C C . LYS A 1 197 ? -4.150 -21.783 6.928 1.00 77.50 197 LYS A C 1
ATOM 1506 O O . LYS A 1 197 ? -4.122 -22.816 6.268 1.00 77.50 197 LYS A O 1
ATOM 1511 N N . ASN A 1 198 ? -3.074 -21.279 7.534 1.00 70.44 198 ASN A N 1
ATOM 1512 C CA . ASN A 1 198 ? -1.732 -21.808 7.334 1.00 70.44 198 ASN A CA 1
ATOM 1513 C C . ASN A 1 198 ? -1.214 -22.482 8.616 1.00 70.44 198 ASN A C 1
ATOM 1515 O O . ASN A 1 198 ? -0.860 -21.795 9.576 1.00 70.44 198 ASN A O 1
ATOM 1519 N N . PRO A 1 199 ? -1.143 -23.827 8.655 1.00 64.25 199 PRO A N 1
ATOM 1520 C CA . PRO A 1 199 ? -0.752 -24.571 9.854 1.00 64.25 199 PRO A CA 1
ATOM 1521 C C . PRO A 1 199 ? 0.745 -24.465 10.182 1.00 64.25 199 PRO A C 1
ATOM 1523 O O . PRO A 1 199 ? 1.148 -24.782 11.299 1.00 64.25 199 PRO A O 1
ATOM 1526 N N . GLU A 1 200 ? 1.571 -24.016 9.232 1.00 64.81 200 GLU A N 1
ATOM 1527 C CA . GLU A 1 200 ? 3.019 -23.838 9.412 1.00 64.81 200 GLU A CA 1
ATOM 1528 C C . GLU A 1 200 ? 3.402 -22.464 9.986 1.00 64.81 200 GLU A C 1
ATOM 1530 O O . GLU A 1 200 ? 4.561 -22.235 10.348 1.00 64.81 200 GLU A O 1
ATOM 1535 N N . LEU A 1 201 ? 2.440 -21.541 10.116 1.00 67.69 201 LEU A N 1
ATOM 1536 C CA . LEU A 1 201 ? 2.685 -20.262 10.771 1.00 67.69 201 LEU A CA 1
ATOM 1537 C C . LEU A 1 201 ? 3.015 -20.476 12.247 1.00 67.69 201 LEU A C 1
ATOM 1539 O O . LEU A 1 201 ? 2.333 -21.186 12.989 1.00 67.69 201 LEU A O 1
ATOM 1543 N N . LYS A 1 202 ? 4.064 -19.791 12.709 1.00 66.44 202 LYS A N 1
ATOM 1544 C CA . LYS A 1 202 ? 4.465 -19.829 14.115 1.00 66.44 202 LYS A CA 1
ATOM 1545 C C . LYS A 1 202 ? 3.349 -19.240 14.978 1.00 66.44 202 LYS A C 1
ATOM 1547 O O . LYS A 1 202 ? 3.185 -18.023 15.043 1.00 66.44 202 LYS A O 1
ATOM 1552 N N . MET A 1 203 ? 2.662 -20.108 15.722 1.00 68.44 203 MET A N 1
ATOM 1553 C CA . MET A 1 203 ? 1.601 -19.770 16.683 1.00 68.44 203 MET A CA 1
ATOM 1554 C C . MET A 1 203 ? 1.973 -18.625 17.648 1.00 68.44 203 MET A C 1
ATOM 1556 O O . MET A 1 203 ? 1.092 -17.923 18.134 1.00 68.44 203 MET A O 1
ATOM 1560 N N . GLY A 1 204 ? 3.267 -18.411 17.922 1.00 71.81 204 GLY A N 1
ATOM 1561 C CA . GLY A 1 204 ? 3.749 -17.291 18.737 1.00 71.81 204 GLY A CA 1
ATOM 1562 C C . GLY A 1 204 ? 3.349 -15.913 18.195 1.00 71.81 204 GLY A C 1
ATOM 1563 O O . GLY A 1 204 ? 2.818 -15.109 18.949 1.00 71.81 204 GLY A O 1
ATOM 1564 N N . ILE A 1 205 ? 3.494 -15.670 16.886 1.00 74.38 205 ILE A N 1
ATOM 1565 C CA . ILE A 1 205 ? 3.185 -14.362 16.271 1.00 74.38 205 ILE A CA 1
ATOM 1566 C C . ILE A 1 205 ? 1.689 -14.054 16.390 1.00 74.38 205 ILE A C 1
ATOM 1568 O O . ILE A 1 205 ? 1.295 -12.944 16.740 1.00 74.38 205 ILE A O 1
ATOM 1572 N N . VAL A 1 206 ? 0.857 -15.070 16.150 1.00 76.31 206 VAL A N 1
ATOM 1573 C CA . VAL A 1 206 ? -0.603 -14.960 16.241 1.00 76.31 206 VAL A CA 1
ATOM 1574 C C . VAL A 1 206 ? -1.036 -14.681 17.682 1.00 76.31 206 VAL A C 1
ATOM 1576 O O . VAL A 1 206 ? -1.851 -13.795 17.918 1.00 76.31 206 VAL A O 1
ATOM 1579 N N . LYS A 1 207 ? -0.474 -15.404 18.662 1.00 79.44 207 LYS A N 1
ATOM 1580 C CA . LYS A 1 207 ? -0.779 -15.200 20.088 1.00 79.44 207 LYS A CA 1
ATOM 1581 C C . LYS A 1 207 ? -0.385 -13.807 20.570 1.00 79.44 207 LYS A C 1
ATOM 1583 O O . LYS A 1 207 ? -1.176 -13.184 21.273 1.00 79.44 207 LYS A O 1
ATOM 1588 N N . ASP A 1 208 ? 0.789 -13.322 20.175 1.00 82.19 208 ASP A N 1
ATOM 1589 C CA . ASP A 1 208 ? 1.264 -11.988 20.548 1.00 82.19 208 ASP A CA 1
ATOM 1590 C C . ASP A 1 208 ? 0.351 -10.896 19.980 1.00 82.19 208 ASP A C 1
ATOM 1592 O O . ASP A 1 208 ? -0.015 -9.964 20.696 1.00 82.19 208 ASP A O 1
ATOM 1596 N N . TYR A 1 209 ? -0.067 -11.039 18.717 1.00 83.38 209 TYR A N 1
ATOM 1597 C CA . TYR A 1 209 ? -1.023 -10.131 18.083 1.00 83.38 209 TYR A CA 1
ATOM 1598 C C . TYR A 1 209 ? -2.385 -10.139 18.794 1.00 83.38 209 TYR A C 1
ATOM 1600 O O . TYR A 1 209 ? -2.880 -9.081 19.171 1.00 83.38 209 TYR A O 1
ATOM 1608 N N . ILE A 1 210 ? -2.970 -11.317 19.057 1.00 81.62 210 ILE A N 1
ATOM 1609 C CA . ILE A 1 210 ? -4.250 -11.423 19.786 1.00 81.62 210 ILE A CA 1
ATOM 1610 C C . ILE A 1 210 ? -4.136 -10.798 21.173 1.00 81.62 210 ILE A C 1
ATOM 1612 O O . ILE A 1 210 ? -5.042 -10.085 21.598 1.00 81.62 210 ILE A O 1
ATOM 1616 N N . GLY A 1 211 ? -3.045 -11.085 21.889 1.00 85.12 211 GLY A N 1
ATOM 1617 C CA . GLY A 1 211 ? -2.820 -10.577 23.236 1.00 85.12 211 GLY A CA 1
ATOM 1618 C C . GLY A 1 211 ? -2.819 -9.051 23.274 1.00 85.12 211 GLY A C 1
ATOM 1619 O O . GLY A 1 211 ? -3.516 -8.466 24.103 1.00 85.12 211 GLY A O 1
ATOM 1620 N N . ARG A 1 212 ? -2.101 -8.412 22.340 1.00 85.81 212 ARG A N 1
ATOM 1621 C CA . ARG A 1 212 ? -2.085 -6.948 22.203 1.00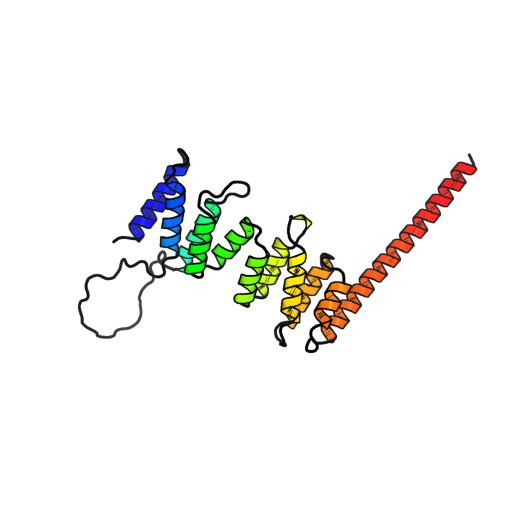 85.81 212 ARG A CA 1
ATOM 1622 C C . ARG A 1 212 ? -3.446 -6.398 21.792 1.00 85.81 212 ARG A C 1
ATOM 1624 O O . ARG A 1 212 ? -3.988 -5.555 22.501 1.00 85.81 212 ARG A O 1
ATOM 1631 N N . GLN A 1 213 ? -4.056 -6.950 20.746 1.00 84.38 213 GLN A N 1
ATOM 1632 C CA . GLN A 1 213 ? -5.346 -6.475 20.247 1.00 84.38 213 GLN A CA 1
ATOM 1633 C C . GLN A 1 213 ? -6.458 -6.579 21.301 1.00 84.38 213 GLN A C 1
ATOM 1635 O O . GLN A 1 213 ? -7.284 -5.677 21.439 1.00 84.38 213 GLN A O 1
ATOM 1640 N N . LEU A 1 214 ? -6.478 -7.666 22.076 1.00 85.31 214 LEU A N 1
ATOM 1641 C CA . LEU A 1 214 ? -7.443 -7.862 23.155 1.00 85.31 214 LEU A CA 1
ATOM 1642 C C . LEU A 1 214 ? -7.192 -6.894 24.318 1.00 85.31 214 LEU A C 1
ATOM 1644 O O . LEU A 1 214 ? -8.149 -6.371 24.885 1.00 85.31 214 LEU A O 1
ATOM 1648 N N . ALA A 1 215 ? -5.928 -6.641 24.672 1.00 87.31 215 ALA A N 1
ATOM 1649 C CA . ALA A 1 215 ? -5.576 -5.658 25.693 1.00 87.31 215 ALA A CA 1
ATOM 1650 C C . ALA A 1 215 ? -6.018 -4.244 25.282 1.00 87.31 215 ALA A C 1
ATOM 1652 O O . ALA A 1 215 ? -6.691 -3.569 26.060 1.00 87.31 215 ALA A O 1
ATOM 1653 N N . THR A 1 216 ? -5.726 -3.839 24.044 1.00 85.56 216 THR A N 1
ATOM 1654 C CA . THR A 1 216 ? -6.139 -2.549 23.473 1.00 85.56 216 THR A CA 1
ATOM 1655 C C . THR A 1 216 ? -7.663 -2.424 23.417 1.00 85.56 216 THR A C 1
ATOM 1657 O O . THR A 1 216 ? -8.224 -1.427 23.872 1.00 85.56 216 THR A O 1
ATOM 1660 N N . SER A 1 217 ? -8.365 -3.458 22.941 1.00 84.38 217 SER A N 1
ATOM 1661 C CA . SER A 1 217 ? -9.831 -3.465 22.893 1.00 84.38 217 SER A CA 1
ATOM 1662 C C . SER A 1 217 ? -10.459 -3.385 24.289 1.00 84.38 217 SER A C 1
ATOM 1664 O O . SER A 1 217 ? -11.382 -2.598 24.492 1.00 84.38 217 SER A O 1
ATOM 1666 N N . ASN A 1 218 ? -9.940 -4.127 25.273 1.00 89.00 218 ASN A N 1
ATOM 1667 C CA . ASN A 1 218 ? -10.419 -4.050 26.655 1.00 89.00 218 ASN A CA 1
ATOM 1668 C C . ASN A 1 218 ? -10.166 -2.674 27.282 1.00 89.00 218 ASN A C 1
ATOM 1670 O O . ASN A 1 218 ? -11.030 -2.173 27.999 1.00 89.00 218 ASN A O 1
ATOM 1674 N N . ALA A 1 219 ? -9.015 -2.055 27.004 1.00 90.06 219 ALA A N 1
ATOM 1675 C CA . ALA A 1 219 ? -8.711 -0.706 27.472 1.00 90.06 219 ALA A CA 1
ATOM 1676 C C . ALA A 1 219 ? -9.694 0.325 26.895 1.00 90.06 219 ALA A C 1
ATOM 1678 O O . ALA A 1 219 ? -10.212 1.151 27.645 1.00 90.06 219 ALA A O 1
ATOM 1679 N N . SER A 1 220 ? -10.023 0.229 25.601 1.00 86.81 220 SER A N 1
ATOM 1680 C CA . SER A 1 220 ? -11.049 1.074 24.973 1.00 86.81 220 SER A CA 1
ATOM 1681 C C . SER A 1 220 ? -12.418 0.874 25.623 1.00 86.81 220 SER A C 1
ATOM 1683 O O . SER A 1 220 ? -13.051 1.843 26.027 1.00 86.81 220 SER A O 1
ATOM 1685 N N . ILE A 1 221 ? -12.844 -0.381 25.816 1.00 90.38 221 ILE A N 1
ATOM 1686 C CA . ILE A 1 221 ? -14.121 -0.702 26.474 1.00 90.38 221 ILE A CA 1
ATOM 1687 C C . ILE A 1 221 ? -14.171 -0.118 27.892 1.00 90.38 221 ILE A C 1
ATOM 1689 O O . ILE A 1 221 ? -15.215 0.361 28.337 1.00 90.38 221 ILE A O 1
ATOM 1693 N N . GLN A 1 222 ? -13.060 -0.170 28.626 1.00 93.19 222 GLN A N 1
ATOM 1694 C CA . GLN A 1 222 ? -12.985 0.370 29.977 1.00 93.19 222 GLN A CA 1
ATOM 1695 C C . GLN A 1 222 ? -13.067 1.903 29.987 1.00 93.19 222 GLN A C 1
ATOM 1697 O O . GLN A 1 222 ? -13.830 2.459 30.777 1.00 93.19 222 GLN A O 1
ATOM 1702 N N . ALA A 1 223 ? -12.363 2.581 29.078 1.00 92.94 223 ALA A N 1
ATOM 1703 C CA . ALA A 1 223 ? -12.445 4.033 28.921 1.00 92.94 223 ALA A CA 1
ATOM 1704 C C . ALA A 1 223 ? -13.863 4.495 28.529 1.00 92.94 223 ALA A C 1
ATOM 1706 O O . ALA A 1 223 ? -14.376 5.479 29.073 1.00 92.94 223 ALA A O 1
ATOM 1707 N N . ASP A 1 224 ? -14.533 3.749 27.648 1.00 92.25 224 ASP A N 1
ATOM 1708 C CA . ASP A 1 224 ? -15.922 4.007 27.267 1.00 92.25 224 ASP A CA 1
ATOM 1709 C C . ASP A 1 224 ? -16.860 3.854 28.469 1.00 92.25 224 ASP A C 1
ATOM 1711 O O . ASP A 1 224 ? -17.699 4.719 28.722 1.00 92.25 224 ASP A O 1
ATOM 1715 N N . ARG A 1 225 ? -16.688 2.795 29.273 1.00 93.38 225 ARG A N 1
ATOM 1716 C CA . ARG A 1 225 ? -17.467 2.581 30.506 1.00 93.38 225 ARG A CA 1
ATOM 1717 C C . ARG A 1 225 ? -17.286 3.710 31.513 1.00 93.38 225 ARG A C 1
ATOM 1719 O O . ARG A 1 225 ? -18.266 4.154 32.109 1.00 93.38 225 ARG A O 1
ATOM 1726 N N . GLU A 1 226 ? -16.060 4.186 31.696 1.00 94.50 226 GLU A N 1
ATOM 1727 C CA . GLU A 1 226 ? -15.767 5.315 32.583 1.00 94.50 226 GLU A CA 1
ATOM 1728 C C . GLU A 1 226 ? -16.409 6.610 32.086 1.00 94.50 226 GLU A C 1
ATOM 1730 O O . GLU A 1 226 ? -16.968 7.372 32.877 1.00 94.50 226 GLU A O 1
ATOM 1735 N N . SER A 1 227 ? -16.380 6.845 30.776 1.00 93.94 227 SER A N 1
ATOM 1736 C CA . SER A 1 227 ? -17.005 8.016 30.159 1.00 93.94 227 SER A CA 1
ATOM 1737 C C . SER A 1 227 ? -18.528 7.960 30.291 1.00 93.94 227 SER A C 1
ATOM 1739 O O . SER A 1 227 ? -19.145 8.939 30.701 1.00 93.94 227 SER A O 1
ATOM 1741 N N . ILE A 1 228 ? -19.134 6.789 30.066 1.00 94.00 228 ILE A N 1
ATOM 1742 C CA . ILE A 1 228 ? -20.567 6.554 30.293 1.00 94.00 228 ILE A CA 1
ATOM 1743 C C . ILE A 1 228 ? -20.938 6.832 31.753 1.00 94.00 228 ILE A C 1
ATOM 1745 O O . ILE A 1 228 ? -21.925 7.521 32.002 1.00 94.00 228 ILE A O 1
ATOM 1749 N N . ALA A 1 229 ? -20.155 6.350 32.722 1.00 94.25 229 ALA A N 1
ATOM 1750 C CA . ALA A 1 229 ? -20.423 6.590 34.141 1.00 94.25 229 ALA A CA 1
ATOM 1751 C C . ALA A 1 229 ? -20.356 8.087 34.504 1.00 94.25 229 ALA A C 1
ATOM 1753 O O . ALA A 1 229 ? -21.214 8.590 35.239 1.00 94.25 229 ALA A O 1
ATOM 1754 N N . LYS A 1 230 ? -19.381 8.821 33.950 1.00 94.75 230 LYS A N 1
ATOM 1755 C CA . LYS A 1 230 ? -19.272 10.282 34.111 1.00 94.75 230 LYS A CA 1
ATOM 1756 C C . LYS A 1 230 ? -20.482 10.997 33.515 1.00 94.75 230 LYS A C 1
ATOM 1758 O O . LYS A 1 230 ? -21.154 11.732 34.235 1.00 94.75 230 LYS A O 1
ATOM 1763 N N . TYR A 1 231 ? -20.831 10.706 32.261 1.00 94.00 231 TYR A N 1
ATOM 1764 C CA . TYR A 1 231 ? -21.986 11.314 31.597 1.00 94.00 231 TYR A CA 1
ATOM 1765 C C . TYR A 1 231 ? -23.308 10.986 32.292 1.00 94.00 231 TYR A C 1
ATOM 1767 O O . TYR A 1 231 ? -24.176 11.850 32.395 1.00 94.00 231 TYR A O 1
ATOM 1775 N N . GLN A 1 232 ? -23.472 9.773 32.825 1.00 93.06 232 GLN A N 1
ATOM 1776 C CA . GLN A 1 232 ? -24.649 9.412 33.619 1.00 93.06 232 GLN A CA 1
ATOM 1777 C C . GLN A 1 232 ? -24.743 10.230 34.912 1.00 93.06 232 GLN A C 1
ATOM 1779 O O . GLN A 1 232 ? -25.836 10.666 35.275 1.00 93.06 232 GLN A O 1
ATOM 1784 N N . THR A 1 233 ? -23.613 10.469 35.582 1.00 93.25 233 THR A N 1
ATOM 1785 C CA . THR A 1 233 ? -23.552 11.262 36.820 1.00 93.25 233 THR A CA 1
ATOM 1786 C C . THR A 1 233 ? -23.814 12.746 36.556 1.00 93.25 233 THR A C 1
ATOM 1788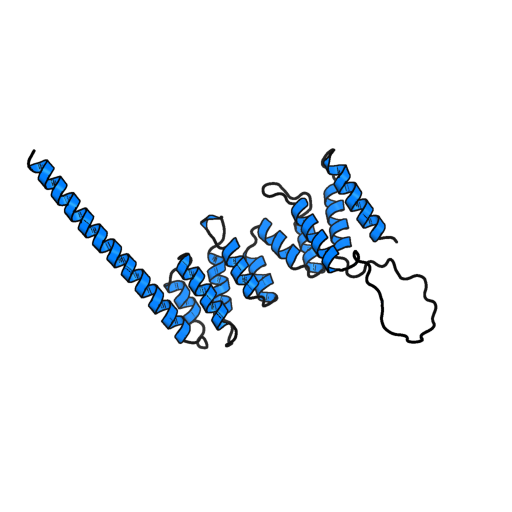 O O . THR A 1 233 ? -24.565 13.386 37.285 1.00 93.25 233 THR A O 1
ATOM 1791 N N . GLU A 1 234 ? -23.246 13.303 35.488 1.00 93.12 234 GLU A N 1
ATOM 1792 C CA . GLU A 1 234 ? -23.507 14.688 35.078 1.00 93.12 234 GLU A CA 1
ATOM 1793 C C . GLU A 1 234 ? -24.964 14.881 34.649 1.00 93.12 234 GLU A C 1
ATOM 1795 O O . GLU A 1 234 ? -25.614 15.838 35.066 1.00 93.12 234 GLU A O 1
ATOM 1800 N N . THR A 1 235 ? -25.516 13.934 33.883 1.00 92.88 235 THR A N 1
ATOM 1801 C CA . THR A 1 235 ? -26.919 13.975 33.447 1.00 92.88 235 THR A CA 1
ATOM 1802 C C . THR A 1 235 ? -27.879 13.885 34.633 1.00 92.88 235 THR A C 1
ATOM 1804 O O . THR A 1 235 ? -28.893 14.584 34.654 1.00 92.88 235 THR A O 1
ATOM 1807 N N . SER A 1 236 ? -27.587 13.041 35.629 1.00 90.75 236 SER A N 1
ATOM 1808 C CA . SER A 1 236 ? -28.426 12.928 36.827 1.00 90.75 236 SER A CA 1
ATOM 1809 C C . SER A 1 236 ? -28.351 14.184 37.693 1.00 90.75 236 SER A C 1
ATOM 1811 O O . SER A 1 236 ? -29.393 14.657 38.145 1.00 90.75 236 SER A O 1
ATOM 1813 N N . LYS A 1 237 ? -27.159 14.773 37.847 1.00 92.31 237 LYS A N 1
ATOM 1814 C CA . LYS A 1 237 ? -26.964 16.044 38.551 1.00 92.31 237 LYS A CA 1
ATOM 1815 C C . LYS A 1 237 ? -27.716 17.189 37.871 1.00 92.31 237 LYS A C 1
ATOM 1817 O O . LYS A 1 237 ? -28.498 17.866 38.526 1.00 92.31 237 LYS A O 1
ATOM 1822 N N . MET A 1 238 ? -27.561 17.347 36.557 1.00 89.75 238 MET A N 1
ATOM 1823 C CA . MET A 1 238 ? -28.261 18.384 35.793 1.00 89.75 238 MET A CA 1
ATOM 1824 C C . MET A 1 238 ? -29.785 18.202 35.852 1.00 89.75 238 MET A C 1
ATOM 1826 O O . MET A 1 238 ? -30.526 19.173 35.968 1.00 89.75 238 MET A O 1
ATOM 1830 N N . ARG A 1 239 ? -30.277 16.954 35.832 1.00 89.06 239 ARG A N 1
ATOM 1831 C CA . ARG A 1 239 ? -31.708 16.667 36.014 1.00 89.06 239 ARG A CA 1
ATOM 1832 C C . ARG A 1 239 ? -32.201 17.033 37.419 1.00 89.06 239 ARG A C 1
ATOM 1834 O O . ARG A 1 239 ? -33.331 17.493 37.536 1.00 89.06 239 ARG A O 1
ATOM 1841 N N . ALA A 1 240 ? -31.392 16.819 38.456 1.00 89.62 240 ALA A N 1
ATOM 1842 C CA . ALA A 1 240 ? -31.734 17.212 39.821 1.00 89.62 240 ALA A CA 1
ATOM 1843 C C . ALA A 1 240 ? -31.786 18.741 39.970 1.00 89.62 240 ALA A C 1
ATOM 1845 O O . ALA A 1 240 ? -32.769 19.248 40.492 1.00 89.62 240 ALA A O 1
ATOM 1846 N N . GLU A 1 241 ? -30.800 19.464 39.426 1.00 89.44 241 GLU A N 1
ATOM 1847 C CA . GLU A 1 241 ? -30.771 20.936 39.428 1.00 89.44 241 GLU A CA 1
ATOM 1848 C C . GLU A 1 241 ? -31.995 21.539 38.714 1.00 89.44 241 GLU A C 1
ATOM 1850 O O . GLU A 1 241 ? -32.586 22.493 39.204 1.00 89.44 241 GLU A O 1
ATOM 1855 N N . VAL A 1 242 ? -32.432 20.956 37.590 1.00 87.06 242 VAL A N 1
ATOM 1856 C CA . VAL A 1 242 ? -33.655 21.390 36.884 1.00 87.06 242 VAL A CA 1
ATOM 1857 C C . VAL A 1 242 ? -34.931 21.094 37.677 1.00 87.06 242 VAL A C 1
ATOM 1859 O O . VAL A 1 242 ? -35.903 21.822 37.534 1.00 87.06 242 VAL A O 1
ATOM 1862 N N . ALA A 1 243 ? -34.962 20.028 38.479 1.00 82.38 243 ALA A N 1
ATOM 1863 C CA . ALA A 1 243 ? -36.130 19.685 39.292 1.00 82.38 243 ALA A CA 1
ATOM 1864 C C . ALA A 1 243 ? -36.243 20.524 40.579 1.00 82.38 243 ALA A C 1
ATOM 1866 O O . ALA A 1 243 ? -37.309 20.546 41.192 1.00 82.38 243 ALA A O 1
ATOM 1867 N N . GLU A 1 244 ? -35.151 21.161 41.005 1.00 78.69 244 GLU A N 1
ATOM 1868 C CA . GLU A 1 244 ? -35.096 22.030 42.187 1.00 78.69 244 GLU A CA 1
ATOM 1869 C C . GLU A 1 244 ? -35.452 23.500 41.871 1.00 78.69 244 GLU A C 1
ATOM 1871 O O . GLU A 1 244 ? -35.699 24.277 42.794 1.00 78.69 244 GLU A O 1
ATOM 1876 N N . LEU A 1 245 ? -35.497 23.864 40.581 1.00 64.31 245 LEU A N 1
ATOM 1877 C CA . LEU A 1 245 ? -35.908 25.170 40.042 1.00 64.31 245 LEU A CA 1
ATOM 1878 C C . LEU A 1 245 ? -37.401 25.199 39.682 1.00 64.31 245 LEU A C 1
ATOM 1880 O O . LEU A 1 245 ? -38.022 26.262 39.913 1.00 64.31 245 LEU A O 1
#

InterPro domains:
  IPR057308 PEP5/VPS11, clathrin heavy-chain repeat [PF23356] (73-193)

Organism: NCBI:txid63592

Solvent-accessible surface area (backbone atoms only — not comparable to full-atom values): 14555 Å² total; per-residue (Å²): 141,48,67,69,60,51,46,53,48,50,53,50,48,59,65,62,46,76,79,61,72,94,52,95,58,50,31,57,48,53,51,53,47,42,52,63,36,57,46,92,69,82,80,79,81,76,73,85,86,75,93,71,92,75,92,77,81,89,79,82,80,75,62,97,82,73,50,69,66,61,32,47,51,50,40,46,52,49,55,52,71,39,38,53,95,91,58,82,54,58,38,62,65,68,59,52,48,51,55,23,60,77,58,70,36,58,74,52,42,45,52,53,27,60,76,69,64,39,60,71,60,43,50,50,51,28,62,74,68,68,39,64,66,62,41,51,54,47,43,65,73,47,29,40,57,92,81,72,31,46,53,63,54,58,53,55,52,49,41,54,60,37,70,53,88,57,89,83,50,57,66,60,51,48,52,54,51,51,53,34,61,77,65,64,61,60,61,69,66,58,57,48,57,48,47,66,74,29,86,83,56,64,62,65,62,58,51,54,50,49,54,50,53,49,52,54,51,50,50,51,55,50,53,51,50,53,49,49,52,50,53,52,50,52,51,50,50,53,52,48,58,61,73,74,107

Mean predicted aligned error: 13.51 Å

Secondary structure (DSSP, 8-state):
--HHHHHHHHHHHHHHHTTS---TTHHHHHHHHHHHHH-S------PSP--------------TT--HHHHHHHHHHHHHHHS-TTS--SS-HHHHHHHHHHTT-HHHHHHHHHHTT-HHHHHHHHHHHT-HHHHHHHHHHH--GGGT--THHHHHHHHHHHH---TTSHHHHHHHHHHHHHHT-S-HHHHHHHHHT-TTS-HHHHHHHHHHHHHHHHHHHHHHHHHHHHHHHHHHHHHHHHHH-

Radius of gyration: 28.29 Å; Cα contacts (8 Å, |Δi|>4): 164; chains: 1; bounding box: 81×52×81 Å